Protein 3MP2 (pdb70)

Secondary structure (DSSP, 8-state):
-PPPPPEEEETTEEEE---TT-HHHHHHHHHHTT-TT---HHHHHHTTT--HHHHHHHHHHHT--TTS---HHHHHHHHHTT---EEEEEEEEETTEEEEEEEEESEEES--BSS-EEEEE-TTT-PEEEEEEEEEEEEEEEEEEEE-S---GGGBSS--SEEEEEES-TTT-EEEEEETTTTEEEETTEEE----S-EEEEEEEEEEEE-

InterPro domains:
  IPR002589 Macro domain [PF01661] (1351-1458)
  IPR002589 Macro domain [PS51154] (1318-1489)
  IPR002589 Macro domain [SM00506] (1330-1459)
  IPR008740 Peptidase C30, coronavirus [PF05409] (2907-3188)
  IPR008740 Peptidase C30, coronavirus [PS51442] (2879-3180)
  IPR009003 Peptidase S1, PA clan [SSF50494] (2879-3177)
  IPR013016 Peptidase C16, coronavirus [PF08715] (1058-1247)
  IPR013016 Peptidase C16, coronavirus [PF08715] (1489-1772)
  IPR013016 Peptidase C16, coronavirus [PS51124] (1055-1299)
  IPR013016 Peptidase C16, coronavirus [PS51124] (1550-1803)
  IPR014822 Non-structural protein NSP9, coronavirus [PF08710] (3753-3863)
  IPR014822 Non-structural protein NSP9, coronavirus [PS51951] (3753-3863)
  IPR014828 Non-structural protein NSP7, coronavirus [PF08716] (3475-3557)
  IPR014828 Non-structural protein NSP7, coronavirus [PS51949] (3475-3557)
  IPR014829 Non-structural protein NSP8, coronavirus [PF08717] (3558-3752)
  IPR014829 Non-structural protein NSP8, coronavirus [PS51950] (3558-3752)
  IPR018995 RNA synthesis protein NSP10, coronavirus [PF09401] (3872-3993)
  IPR018995 RNA synthesis protein NSP10, coronavirus [PS51952] (3864-4004)
  IPR032039 Alphacoronavirus nsp1 [PF16688] (1-108)
  IPR032039 Alphacoronavirus nsp1 [cd21687] (2-105)

Solvent-accessible surface area: 10827 Å² total; per-residue (Å²): 165,118,95,94,15,141,47,50,109,35,93,67,22,10,0,0,93,105,28,62,82,2,23,2,0,9,1,0,1,2,0,0,25,18,5,145,70,5,67,60,162,18,2,85,76,0,88,159,24,84,3,34,70,0,0,80,72,0,15,73,42,14,124,48,75,68,30,108,56,21,68,0,21,108,0,0,45,59,24,3,122,127,50,76,41,8,80,0,18,0,3,0,118,20,51,83,40,94,92,112,38,79,30,105,101,0,6,2,144,14,49,0,21,87,84,71,42,100,80,51,97,11,74,129,38,165,92,79,9,62,2,110,10,42,11,0,72,24,15,0,0,0,6,23,121,81,24,59,168,118,27,91,157,84,62,16,2,6,186,17,22,0,2,0,0,35,42,65,76,143,158,124,28,47,16,18,0,0,0,64,117,76,45,32,0,1,20,7,73,32,104,96,116,42,67,100,96,10,11,14,0,0,0,1,70,121,15,121,31,130,84

Sequence (211 aa):
SLPPFKTTNLNGKIILKQGDNNCWINACCYQLQAFDDFFNNEAWEKFKKGDVMDFVNLCYAATTLARGHHSGDAEYLLELMLNDYSTAKIVLAAKCGCGEKEIVLERAVFKLTPLKESFNYGVCGDCMQVNTCRFLSVEGSGVFVHDILSKQTPEAMFVVKPVMHAVYTGTTQNGHYMVDDIEHGYCVDGMGIKPLKKRCYTSTLFINANVMT

Structure (mmCIF, N/CA/C/O backbone):
data_3MP2
#
_entry.id   3MP2
#
_cell.length_a   62.510
_cell.length_b   62.510
_cell.length_c   199.420
_cell.angle_alpha   90.000
_cell.angle_beta   90.000
_cell.angle_gamma   90.000
#
_symmetry.space_group_name_H-M   'P 41 21 2'
#
loop_
_entity.id
_entity.type
_entity.pdbx_description
1 polymer 'Non-structural protein 3'
2 non-polymer 'ZINC ION'
3 water water
#
loop_
_atom_site.group_PDB
_atom_site.id
_atom_site.type_symbol
_atom_site.label_atom_id
_atom_site.label_alt_id
_atom_site.label_comp_id
_atom_site.label_asym_id
_atom_site.label_entity_id
_atom_site.label_seq_id
_atom_site.pdbx_PDB_ins_code
_atom_site.Cartn_x
_atom_site.Cartn_y
_atom_site.Cartn_z
_atom_site.occupancy
_atom_site.B_iso_or_equiv
_atom_site.auth_seq_id
_atom_site.auth_comp_id
_atom_site.auth_asym_id
_atom_site.auth_atom_id
_atom_site.pdbx_PDB_model_num
ATOM 1 N N . SER A 1 1 ? 24.790 -27.664 44.714 1.00 71.46 10 SER A N 1
ATOM 2 C CA . SER A 1 1 ? 23.874 -26.999 43.699 1.00 71.45 10 SER A CA 1
ATOM 3 C C . SER A 1 1 ? 24.140 -25.461 43.614 1.00 69.78 10 SER A C 1
ATOM 4 O O . SER A 1 1 ? 24.285 -24.781 44.651 1.00 70.47 10 SER A O 1
ATOM 7 N N . LEU A 1 2 ? 24.205 -24.896 42.406 1.00 66.51 11 LEU A N 1
ATOM 8 C CA . LEU A 1 2 ? 24.288 -23.438 42.335 1.00 62.85 11 LEU A CA 1
ATOM 9 C C . LEU A 1 2 ? 22.881 -22.830 42.458 1.00 58.77 11 LEU A C 1
ATOM 10 O O . LEU A 1 2 ? 21.886 -23.561 42.527 1.00 58.95 11 LEU A O 1
ATOM 15 N N . PRO A 1 3 ? 22.781 -21.501 42.550 1.00 54.42 12 PRO A N 1
ATOM 16 C CA . PRO A 1 3 ? 21.407 -20.981 42.584 1.00 50.46 12 PRO A CA 1
ATOM 17 C C . PRO A 1 3 ? 20.789 -20.951 41.173 1.00 46.74 12 PRO A C 1
ATOM 18 O O . PRO A 1 3 ? 21.517 -20.954 40.149 1.00 44.87 12 PRO A O 1
ATOM 22 N N . PRO A 1 4 ? 19.456 -20.981 41.115 1.00 43.85 13 PRO A N 1
ATOM 23 C CA . PRO A 1 4 ? 18.761 -20.981 39.816 1.00 42.53 13 PRO A CA 1
ATOM 24 C C . PRO A 1 4 ? 19.220 -19.836 38.881 1.00 41.80 13 PRO A C 1
ATOM 25 O O . PRO A 1 4 ? 19.691 -18.777 39.352 1.00 41.42 13 PRO A O 1
ATOM 29 N N . PHE A 1 5 ? 19.110 -20.056 37.570 1.00 39.90 14 PHE A N 1
ATOM 30 C CA . PHE A 1 5 ? 19.290 -18.957 36.642 1.00 37.96 14 PHE A CA 1
ATOM 31 C C . PHE A 1 5 ? 18.143 -17.969 36.869 1.00 37.34 14 PHE A C 1
ATOM 32 O O . PHE A 1 5 ? 16.970 -18.387 36.960 1.00 37.24 14 PHE A O 1
ATOM 40 N N . LYS A 1 6 ? 18.470 -16.678 36.930 1.00 34.90 15 LYS A N 1
ATOM 41 C CA . LYS A 1 6 ? 17.441 -15.632 36.976 1.00 34.06 15 LYS A CA 1
ATOM 42 C C . LYS A 1 6 ? 16.706 -15.485 35.647 1.00 32.43 15 LYS A C 1
ATOM 43 O O . LYS A 1 6 ? 17.270 -15.809 34.607 1.00 34.07 15 LYS A O 1
ATOM 49 N N . THR A 1 7 ? 15.458 -15.029 35.654 1.00 29.58 16 THR A N 1
ATOM 50 C CA . THR A 1 7 ? 14.779 -14.828 34.402 1.00 27.85 16 THR A CA 1
ATOM 51 C C . THR A 1 7 ? 14.090 -13.434 34.231 1.00 27.86 16 THR A C 1
ATOM 52 O O . THR A 1 7 ? 13.931 -12.669 35.194 1.00 28.29 16 THR A O 1
ATOM 56 N N . THR A 1 8 ? 13.660 -13.141 33.002 1.00 26.81 17 THR A N 1
ATOM 57 C CA . THR A 1 8 ? 12.738 -12.066 32.732 1.00 26.36 17 THR A CA 1
ATOM 58 C C . THR A 1 8 ? 11.655 -12.587 31.832 1.00 27.17 17 THR A C 1
ATOM 59 O O . THR A 1 8 ? 11.904 -13.388 30.974 1.00 28.83 17 THR A O 1
ATOM 63 N N . ASN A 1 9 ? 10.446 -12.140 32.023 1.00 28.18 18 ASN A N 1
ATOM 64 C CA . ASN A 1 9 ? 9.371 -12.453 31.143 1.00 30.07 18 ASN A CA 1
ATOM 65 C C . ASN A 1 9 ? 9.073 -11.269 30.169 1.00 31.74 18 ASN A C 1
ATOM 66 O O . ASN A 1 9 ? 8.371 -10.319 30.544 1.00 34.24 18 ASN A O 1
ATOM 71 N N . LEU A 1 10 ? 9.562 -11.336 28.935 1.00 31.55 19 LEU A N 1
ATOM 72 C CA . LEU A 1 10 ? 9.461 -10.271 27.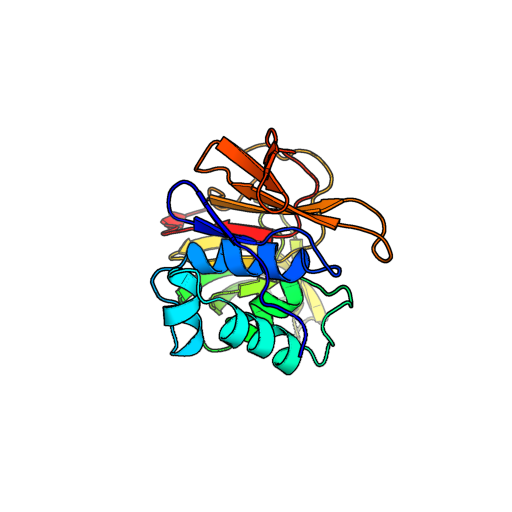951 1.00 30.54 19 LEU A CA 1
ATOM 73 C C . LEU A 1 10 ? 8.471 -10.558 26.813 1.00 32.02 19 LEU A C 1
ATOM 74 O O . LEU A 1 10 ? 8.715 -11.435 25.944 1.00 33.60 19 LEU A O 1
ATOM 79 N N . ASN A 1 11 ? 7.364 -9.824 26.757 1.00 32.45 20 ASN A N 1
ATOM 80 C CA . ASN A 1 11 ? 6.406 -10.014 25.662 1.00 32.11 20 ASN A CA 1
ATOM 81 C C . ASN A 1 11 ? 6.204 -11.496 25.406 1.00 32.39 20 ASN A C 1
ATOM 82 O O . ASN A 1 11 ? 6.290 -11.950 24.258 1.00 32.68 20 ASN A O 1
ATOM 87 N N . GLY A 1 12 ? 5.983 -12.263 26.476 1.00 32.81 21 GLY A N 1
ATOM 88 C CA . GLY A 1 12 ? 5.447 -13.619 26.362 1.00 32.11 21 GLY A CA 1
ATOM 89 C C . GLY A 1 12 ? 6.509 -14.727 26.326 1.00 33.08 21 GLY A C 1
ATOM 90 O O . GLY A 1 12 ? 6.166 -15.906 26.131 1.00 33.54 21 GLY A O 1
ATOM 91 N N . LYS A 1 13 ? 7.783 -14.350 26.515 1.00 31.16 22 LYS A N 1
ATOM 92 C CA . LYS A 1 13 ? 8.881 -15.252 26.396 1.00 29.00 22 LYS A CA 1
ATOM 93 C C . LYS A 1 13 ? 9.689 -15.146 27.654 1.00 29.30 22 LYS A C 1
ATOM 94 O O . LYS A 1 13 ? 9.973 -14.042 28.100 1.00 29.69 22 LYS A O 1
ATOM 100 N N . ILE A 1 14 ? 10.059 -16.288 28.231 1.00 28.45 23 ILE A N 1
ATOM 101 C CA . ILE A 1 14 ? 10.914 -16.345 29.391 1.00 27.85 23 ILE A CA 1
ATOM 102 C C . ILE A 1 14 ? 12.333 -16.304 28.844 1.00 28.39 23 ILE A C 1
ATOM 103 O O . ILE A 1 14 ? 12.640 -17.066 27.935 1.00 29.76 23 ILE A O 1
ATOM 108 N N . ILE A 1 15 ? 13.229 -15.491 29.394 1.00 27.86 24 ILE A N 1
ATOM 109 C CA . ILE A 1 15 ? 14.593 -15.407 28.873 1.00 26.93 24 ILE A CA 1
ATOM 110 C C . ILE A 1 15 ? 15.548 -15.421 30.068 1.00 28.97 24 ILE A C 1
ATOM 111 O O . ILE A 1 15 ? 15.187 -14.973 31.156 1.00 29.83 24 ILE A O 1
ATOM 116 N N . LEU A 1 16 ? 16.760 -15.922 29.882 1.00 30.08 25 LEU A N 1
ATOM 117 C CA . LEU A 1 16 ? 17.608 -16.248 30.990 1.00 32.14 25 LEU A CA 1
ATOM 118 C C . LEU A 1 16 ? 18.761 -15.306 31.065 1.00 33.76 25 LEU A C 1
ATOM 119 O O . LEU A 1 16 ? 19.443 -15.060 30.079 1.00 34.25 25 LEU A O 1
ATOM 124 N N . LYS A 1 17 ? 19.027 -14.836 32.275 1.00 35.84 26 LYS A N 1
ATOM 125 C CA . LYS A 1 17 ? 20.188 -14.040 32.522 1.00 36.69 26 LYS A CA 1
ATOM 126 C C . LYS A 1 17 ? 21.455 -14.742 32.058 1.00 37.71 26 LYS A C 1
ATOM 127 O O . LYS A 1 17 ? 21.677 -15.890 32.378 1.00 37.97 26 LYS A O 1
ATOM 133 N N . GLN A 1 18 ? 22.287 -14.029 31.316 1.00 38.98 27 GLN A N 1
ATOM 134 C CA . GLN A 1 18 ? 23.590 -14.495 30.914 1.00 40.68 27 GLN A CA 1
ATOM 135 C C . GLN A 1 18 ? 24.443 -14.844 32.127 1.00 40.76 27 GLN A C 1
ATOM 136 O O . GLN A 1 18 ? 24.736 -13.993 32.995 1.00 41.10 27 GLN A O 1
ATOM 142 N N . GLY A 1 19 ? 24.857 -16.096 32.191 1.00 40.42 28 GLY A N 1
ATOM 143 C CA . GLY A 1 19 ? 25.707 -16.569 33.274 1.00 39.56 28 GLY A CA 1
ATOM 144 C C . GLY A 1 19 ? 26.182 -17.969 32.943 1.00 39.83 28 GLY A C 1
ATOM 145 O O . GLY A 1 19 ? 25.436 -18.759 32.290 1.00 39.84 28 GLY A O 1
ATOM 146 N N . ASP A 1 20 ? 27.433 -18.263 33.306 1.00 39.65 29 ASP A N 1
ATOM 147 C CA . ASP A 1 20 ? 27.958 -19.631 33.228 1.00 40.56 29 ASP A CA 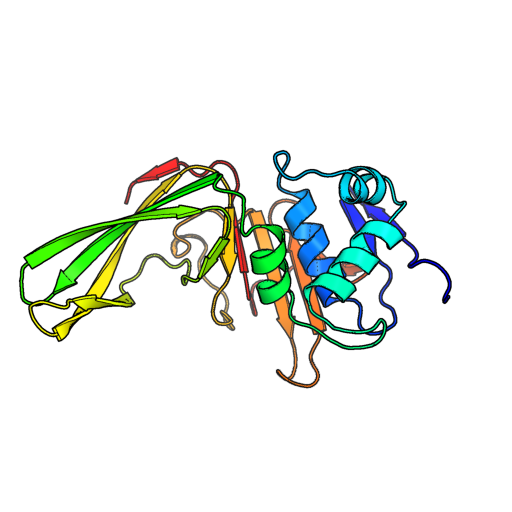1
ATOM 148 C C . ASP A 1 20 ? 27.978 -20.255 31.818 1.00 40.03 29 ASP A C 1
ATOM 149 O O . ASP A 1 20 ? 27.841 -21.494 31.672 1.00 40.45 29 ASP A O 1
ATOM 154 N N . ASN A 1 21 ? 28.112 -19.414 30.794 1.00 38.22 30 ASN A N 1
ATOM 155 C CA . ASN A 1 21 ? 28.059 -19.851 29.417 1.00 36.80 30 ASN A CA 1
ATOM 156 C C . ASN A 1 21 ? 26.746 -20.491 29.056 1.00 35.98 30 ASN A C 1
ATOM 157 O O . ASN A 1 21 ? 26.739 -21.420 28.281 1.00 35.83 30 ASN A O 1
ATOM 162 N N . ASN A 1 22 ? 25.633 -20.000 29.600 1.00 34.54 31 ASN A N 1
ATOM 163 C CA . ASN A 1 22 ? 24.315 -20.544 29.283 1.00 33.30 31 ASN A CA 1
ATOM 164 C C . ASN A 1 22 ? 23.614 -20.028 28.056 1.00 32.93 31 ASN A C 1
ATOM 165 O O . ASN A 1 22 ? 22.400 -20.233 27.899 1.00 32.85 31 ASN A O 1
ATOM 170 N N . CYS A 1 23 ? 24.309 -19.343 27.153 1.00 33.71 32 CYS A N 1
ATOM 171 C CA . CYS A 1 23 ? 23.531 -18.653 26.084 1.00 33.65 32 CYS A CA 1
ATOM 172 C C . CYS A 1 23 ? 22.967 -19.651 25.095 1.00 31.90 32 CYS A C 1
ATOM 173 O O . CYS A 1 23 ? 21.870 -19.435 24.516 1.00 31.65 32 CYS A O 1
ATOM 176 N N . TRP A 1 24 ? 23.704 -20.748 24.880 1.00 30.21 33 TRP A N 1
ATOM 177 C CA . TRP A 1 24 ? 23.166 -21.832 23.991 1.00 28.80 33 TRP A CA 1
ATOM 178 C C . TRP A 1 24 ? 21.825 -22.374 24.501 1.00 28.01 33 TRP A C 1
ATOM 179 O O . TRP A 1 24 ? 20.859 -22.579 23.713 1.00 27.42 33 TRP A O 1
ATOM 190 N N . ILE A 1 25 ? 21.697 -22.494 25.825 1.00 26.92 34 ILE A N 1
ATOM 191 C CA . ILE A 1 25 ? 20.422 -22.913 26.374 1.00 27.01 34 ILE A CA 1
ATOM 192 C C . ILE A 1 25 ? 19.327 -21.925 26.095 1.00 26.94 34 ILE A C 1
ATOM 193 O O . ILE A 1 25 ? 18.202 -22.305 25.650 1.00 27.58 34 ILE A O 1
ATOM 198 N N . ASN A 1 26 ? 19.611 -20.649 26.407 1.00 27.20 35 ASN A N 1
ATOM 199 C CA . ASN A 1 26 ? 18.665 -19.564 26.167 1.00 25.70 35 ASN A CA 1
ATOM 200 C C . ASN A 1 26 ? 18.163 -19.482 24.739 1.00 25.92 35 ASN A C 1
ATOM 201 O O . ASN A 1 26 ? 16.922 -19.342 24.476 1.00 26.06 35 ASN A O 1
ATOM 206 N N . ALA A 1 27 ? 19.109 -19.568 23.796 1.00 25.77 36 ALA A N 1
ATOM 207 C CA . ALA A 1 27 ? 18.766 -19.520 22.367 1.00 26.26 36 ALA A CA 1
ATOM 208 C C . ALA A 1 27 ? 17.864 -20.650 21.937 1.00 27.25 36 ALA A C 1
ATOM 209 O O . ALA A 1 27 ? 16.948 -20.454 21.119 1.00 27.57 36 ALA A O 1
ATOM 211 N N . CYS A 1 28 ? 18.121 -21.851 22.476 1.00 27.56 37 CYS A N 1
ATOM 212 C CA . CYS A 1 28 ? 17.328 -23.001 22.106 1.00 27.25 37 CYS A CA 1
ATOM 213 C C . CYS A 1 28 ? 15.969 -22.883 22.773 1.00 25.52 37 CYS A C 1
ATOM 214 O O . CYS A 1 28 ? 14.882 -23.059 22.153 1.00 24.54 37 CYS A O 1
ATOM 217 N N . CYS A 1 29 ? 15.993 -22.549 24.060 1.00 24.92 38 CYS A N 1
ATOM 218 C CA . CYS A 1 29 ? 14.709 -22.448 24.779 1.00 23.77 38 CYS A CA 1
ATOM 219 C C . CYS A 1 29 ? 13.804 -21.344 24.224 1.00 24.73 38 CYS A C 1
ATOM 220 O O . CYS A 1 29 ? 12.522 -21.482 24.210 1.00 23.76 38 CYS A O 1
ATOM 223 N N . TYR A 1 30 ? 14.432 -20.256 23.704 1.00 24.25 39 TYR A N 1
ATOM 224 C CA . TYR A 1 30 ? 13.605 -19.179 23.121 1.00 24.71 39 TYR A CA 1
ATOM 225 C C . TYR A 1 30 ? 12.922 -19.651 21.877 1.00 23.40 39 TYR A C 1
ATOM 226 O O . TYR A 1 30 ? 11.735 -19.407 21.693 1.00 23.31 39 TYR A O 1
ATOM 235 N N . GLN A 1 31 ? 13.648 -20.371 21.034 1.00 23.10 40 GLN A N 1
ATOM 236 C CA . GLN A 1 31 ? 12.943 -21.043 19.905 1.00 24.54 40 GLN A CA 1
ATOM 237 C C . GLN A 1 31 ? 11.860 -22.071 20.314 1.00 25.61 40 GLN A C 1
ATOM 238 O O . GL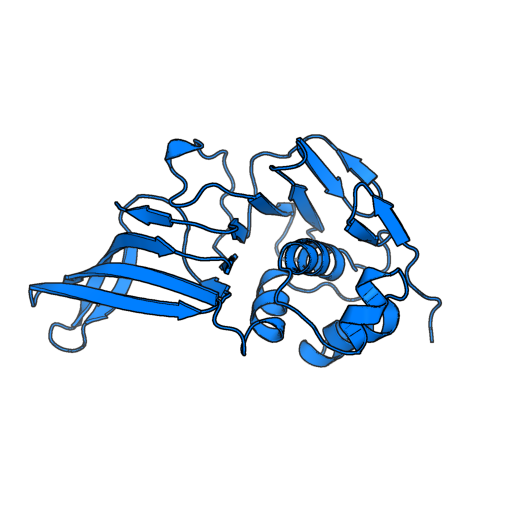N A 1 31 ? 10.751 -22.047 19.736 1.00 25.43 40 GLN A O 1
ATOM 244 N N . LEU A 1 32 ? 12.139 -22.958 21.296 1.00 25.95 41 LEU A N 1
ATOM 245 C CA . LEU A 1 32 ? 11.098 -23.954 21.668 1.00 27.05 41 LEU A CA 1
ATOM 246 C C . LEU A 1 32 ? 9.814 -23.237 22.100 1.00 27.82 41 LEU A C 1
ATOM 247 O O . LEU A 1 32 ? 8.699 -23.743 21.947 1.00 29.08 41 LEU A O 1
ATOM 252 N N . GLN A 1 33 ? 9.969 -22.037 22.648 1.00 28.43 42 GLN A N 1
ATOM 253 C CA . GLN A 1 33 ? 8.789 -21.268 23.114 1.00 29.15 42 GLN A CA 1
ATOM 254 C C . GLN A 1 33 ? 7.908 -20.796 22.000 1.00 30.25 42 GLN A C 1
ATOM 255 O O . GLN A 1 33 ? 6.749 -20.406 22.238 1.00 31.48 42 GLN A O 1
ATOM 261 N N . ALA A 1 34 ? 8.409 -20.875 20.770 1.00 30.42 43 ALA A N 1
ATOM 262 C CA . ALA A 1 34 ? 7.580 -20.572 19.602 1.00 29.44 43 ALA A CA 1
ATOM 263 C C . ALA A 1 34 ? 6.666 -21.729 19.200 1.00 28.85 43 ALA A C 1
ATOM 264 O O . ALA A 1 34 ? 5.795 -21.579 18.367 1.00 28.06 43 ALA A O 1
ATOM 266 N N . PHE A 1 35 ? 6.859 -22.916 19.759 1.00 29.22 44 PHE A N 1
ATOM 267 C CA . PHE A 1 35 ? 6.069 -24.070 19.276 1.00 28.34 44 PHE A CA 1
ATOM 268 C C . PHE A 1 35 ? 5.056 -24.458 20.341 1.00 30.00 44 PHE A C 1
ATOM 269 O O . PHE A 1 35 ? 5.459 -24.951 21.411 1.00 30.72 44 PHE A O 1
ATOM 277 N N . ASP A 1 36 ? 3.759 -24.297 20.075 1.00 31.44 45 ASP A N 1
ATOM 278 C CA A ASP A 1 36 ? 2.758 -24.611 21.080 0.50 32.77 45 ASP A CA 1
ATOM 279 C CA B ASP A 1 36 ? 2.721 -24.619 21.055 0.50 32.97 45 ASP A CA 1
ATOM 280 C C . ASP A 1 36 ? 2.561 -26.133 21.207 1.00 33.79 45 ASP A C 1
ATOM 281 O O . ASP A 1 36 ? 2.026 -26.610 22.210 1.00 35.15 45 ASP A O 1
ATOM 290 N N . PHE A 1 37 ? 3.045 -26.907 20.231 1.00 33.68 46 PHE A N 1
ATOM 291 C CA . PHE A 1 37 ? 2.968 -28.386 20.305 1.00 33.13 46 PHE A CA 1
ATOM 292 C C . PHE A 1 37 ? 4.038 -28.996 21.247 1.00 33.54 46 PHE A C 1
ATOM 293 O O . PHE A 1 37 ? 3.988 -30.190 21.546 1.00 32.82 46 PHE A O 1
ATOM 301 N N . PHE A 1 38 ? 5.032 -28.223 21.670 1.00 32.65 47 PHE A N 1
ATOM 302 C CA . PHE A 1 38 ? 6.122 -28.869 22.415 1.00 32.94 47 PHE A CA 1
ATOM 303 C C . PHE A 1 38 ? 5.786 -28.895 23.903 1.00 34.19 47 PHE A C 1
ATOM 304 O O . PHE A 1 38 ? 5.439 -27.884 24.486 1.00 35.16 47 PHE A O 1
ATOM 312 N N . ASN A 1 39 ? 5.900 -30.039 24.557 1.00 36.27 48 ASN A N 1
ATOM 313 C CA . ASN A 1 39 ? 5.502 -30.088 25.968 1.00 36.70 48 ASN A CA 1
ATOM 314 C C . ASN A 1 39 ? 5.993 -31.279 26.751 1.00 36.26 48 ASN A C 1
ATOM 315 O O . ASN A 1 39 ? 6.293 -32.295 26.190 1.00 35.91 48 ASN A O 1
ATOM 320 N N . ASN A 1 40 ? 6.105 -31.101 28.064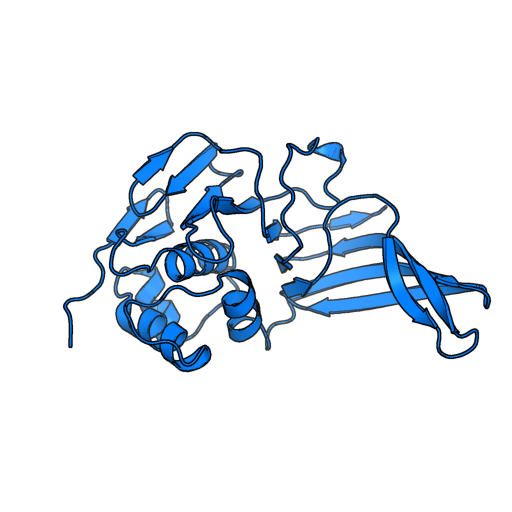 1.00 36.78 49 ASN A N 1
ATOM 321 C CA . ASN A 1 40 ? 6.456 -32.138 29.003 1.00 36.20 49 ASN A CA 1
ATOM 322 C C . ASN A 1 40 ? 6.528 -31.513 30.383 1.00 37.42 49 ASN A C 1
ATOM 323 O O . ASN A 1 40 ? 6.394 -30.284 30.505 1.00 38.50 49 ASN A O 1
ATOM 328 N N . GLU A 1 41 ? 6.727 -32.334 31.408 1.00 37.56 50 GLU A N 1
ATOM 329 C CA . GLU A 1 41 ? 6.533 -31.893 32.770 1.00 38.77 50 GLU A CA 1
ATOM 330 C C . GLU A 1 41 ? 7.533 -30.794 33.089 1.00 36.72 50 GLU A C 1
ATOM 331 O O . GLU A 1 41 ? 7.221 -29.909 33.813 1.00 36.33 50 GLU A O 1
ATOM 337 N N . ALA A 1 42 ? 8.765 -30.901 32.607 1.00 35.61 51 ALA A N 1
ATOM 338 C CA . ALA A 1 42 ? 9.774 -29.936 32.981 1.00 34.50 51 ALA A CA 1
ATOM 339 C C . ALA A 1 42 ? 9.626 -28.623 32.143 1.00 34.45 51 ALA A C 1
ATOM 340 O O . ALA A 1 42 ? 9.962 -27.528 32.599 1.00 34.96 51 ALA A O 1
ATOM 342 N N . TRP A 1 43 ? 9.058 -28.750 30.959 1.00 33.98 52 TRP A N 1
ATOM 343 C CA . TRP A 1 43 ? 8.837 -27.635 30.074 1.00 34.30 52 TRP A CA 1
ATOM 344 C C . TRP A 1 43 ? 7.651 -26.811 30.568 1.00 35.53 52 TRP A C 1
ATOM 345 O O . TRP A 1 43 ? 7.638 -25.568 30.417 1.00 35.71 52 TRP A O 1
ATOM 356 N N . GLU A 1 44 ? 6.633 -27.483 31.090 1.00 35.91 53 GLU A N 1
ATOM 357 C CA . GLU A 1 44 ? 5.470 -26.761 31.615 1.00 36.41 53 GLU A CA 1
ATOM 358 C C . GLU A 1 44 ? 5.910 -25.774 32.719 1.00 35.60 53 GLU A C 1
ATOM 359 O O . GLU A 1 44 ? 5.360 -24.681 32.843 1.00 35.13 53 GLU A O 1
ATOM 365 N N . LYS A 1 45 ? 6.923 -26.146 33.497 1.00 34.80 54 LYS A N 1
ATOM 366 C CA . LYS A 1 45 ? 7.419 -25.284 34.574 1.00 34.54 54 LYS A CA 1
ATOM 367 C C . LYS A 1 45 ? 8.300 -24.156 34.028 1.00 33.91 54 LYS A C 1
ATOM 368 O O . LYS A 1 45 ? 8.424 -23.099 34.632 1.00 34.66 54 LYS A O 1
ATOM 374 N N . PHE A 1 46 ? 9.016 -24.453 32.942 1.00 32.35 55 PHE A N 1
ATOM 375 C CA . PHE A 1 46 ? 9.961 -23.530 32.358 1.00 29.28 55 PHE A CA 1
ATOM 376 C C . PHE A 1 46 ? 9.137 -22.353 31.826 1.00 28.74 55 PHE A C 1
ATOM 377 O O . PHE A 1 46 ? 9.443 -21.195 32.075 1.00 26.20 55 PHE A O 1
ATOM 385 N N . LYS A 1 47 ? 8.078 -22.667 31.097 1.00 28.66 56 LYS A N 1
ATOM 386 C CA . LYS A 1 47 ? 7.264 -21.636 30.535 1.00 31.15 56 LYS A CA 1
ATOM 387 C C . LYS A 1 47 ? 6.793 -20.612 31.573 1.00 33.00 56 LYS A C 1
ATOM 388 O O . LYS A 1 47 ? 6.270 -19.580 31.213 1.00 33.26 56 LYS A O 1
ATOM 394 N N . LYS A 1 48 ? 6.954 -20.909 32.854 1.00 34.94 57 LYS A N 1
ATOM 395 C CA . LYS A 1 48 ? 6.393 -20.056 33.891 1.00 36.27 57 LYS A CA 1
ATOM 396 C C . LYS A 1 48 ? 7.480 -19.300 34.637 1.00 36.42 57 LYS A C 1
ATOM 397 O O . LYS A 1 48 ? 7.144 -18.421 35.451 1.00 37.42 57 LYS A O 1
ATOM 403 N N . GLY A 1 49 ? 8.753 -19.641 34.383 1.00 34.44 58 GLY A N 1
ATOM 404 C CA . GLY A 1 49 ? 9.856 -18.967 35.018 1.00 33.93 58 GLY A CA 1
ATOM 405 C C . GLY A 1 49 ? 10.620 -19.908 35.912 1.00 34.53 58 GLY A C 1
ATOM 406 O O . GLY A 1 49 ? 11.709 -19.601 36.387 1.00 33.36 58 GLY A O 1
ATOM 407 N N . ASP A 1 50 ? 10.043 -21.088 36.145 1.00 35.45 59 ASP A N 1
ATOM 408 C CA . ASP A 1 50 ? 10.662 -22.122 37.036 1.00 34.60 59 ASP A CA 1
ATOM 409 C C . ASP A 1 50 ? 11.531 -23.066 36.199 1.00 34.14 59 ASP A C 1
ATOM 410 O O . ASP A 1 50 ? 11.154 -24.203 35.897 1.00 34.36 59 ASP A O 1
ATOM 415 N N . VAL A 1 51 ? 12.707 -22.587 35.837 1.00 33.52 60 VAL A N 1
ATOM 416 C CA . VAL A 1 51 ? 13.405 -23.097 34.661 1.00 32.04 60 VAL A CA 1
ATOM 417 C C . VAL A 1 51 ? 14.405 -24.208 34.908 1.00 32.78 60 VAL A C 1
ATOM 418 O O . VAL A 1 51 ? 14.755 -24.891 33.943 1.00 33.67 60 VAL A O 1
ATOM 422 N N . MET A 1 52 ? 14.933 -24.358 36.135 1.00 32.43 61 MET A N 1
ATOM 423 C CA . MET A 1 52 ? 16.029 -25.345 36.356 1.00 32.76 61 MET A CA 1
ATOM 424 C C . MET A 1 52 ? 15.755 -26.838 36.004 1.00 32.84 61 MET A C 1
ATOM 425 O O . MET A 1 52 ? 16.672 -27.561 35.575 1.00 33.26 61 MET A O 1
ATOM 430 N N . ASP A 1 53 ? 14.526 -27.318 36.118 1.00 32.52 62 ASP A N 1
ATOM 431 C CA . ASP A 1 53 ? 14.328 -28.723 35.694 1.00 32.72 62 ASP A CA 1
ATOM 432 C C . ASP A 1 53 ? 14.713 -28.921 34.228 1.00 31.59 62 ASP A C 1
ATOM 433 O O . ASP A 1 53 ? 15.532 -29.791 33.897 1.00 31.14 62 ASP A O 1
ATOM 438 N N . PHE A 1 54 ? 14.133 -28.092 33.360 1.00 30.00 63 PHE A N 1
ATOM 439 C CA . PHE A 1 54 ? 14.334 -28.234 31.940 1.00 27.49 63 PHE A CA 1
ATOM 440 C C . PHE A 1 54 ? 15.766 -27.879 31.626 1.00 26.75 63 PHE A C 1
ATOM 441 O O . PHE A 1 54 ? 16.451 -28.520 30.823 1.00 26.73 63 PHE A O 1
ATOM 449 N N . VAL A 1 55 ? 16.240 -26.816 32.240 1.00 26.29 64 VAL A N 1
ATOM 450 C CA . VAL A 1 55 ? 17.632 -26.458 32.013 1.00 25.69 64 VAL A CA 1
ATOM 451 C C . VAL A 1 55 ? 18.542 -27.607 32.368 1.00 26.72 64 VAL A C 1
ATOM 452 O O . VAL A 1 55 ? 19.511 -27.895 31.642 1.00 26.96 64 VAL A O 1
ATOM 456 N N . ASN A 1 56 ? 18.284 -28.237 33.522 1.00 27.76 65 ASN A N 1
ATOM 457 C CA . ASN A 1 56 ? 19.085 -29.417 33.897 1.00 28.96 65 ASN A CA 1
ATOM 458 C C . ASN A 1 56 ? 18.941 -30.583 32.899 1.00 28.11 65 ASN A C 1
ATOM 459 O O . ASN A 1 56 ? 19.903 -31.321 32.635 1.00 28.21 65 ASN A O 1
ATOM 464 N N . LEU A 1 57 ? 17.740 -30.740 32.375 1.00 27.23 66 LEU A N 1
ATOM 465 C CA . LEU A 1 57 ? 17.456 -31.753 31.352 1.00 27.48 66 LEU A CA 1
ATOM 466 C C . LEU A 1 57 ? 18.356 -31.542 30.135 1.00 29.17 66 LEU A C 1
ATOM 467 O O . LEU A 1 57 ? 18.821 -32.538 29.573 1.00 30.62 66 LEU A O 1
ATOM 472 N N . CYS A 1 58 ? 18.613 -30.263 29.749 1.00 29.58 67 CYS A N 1
ATOM 473 C CA . CYS A 1 58 ? 19.489 -29.878 28.607 1.00 29.84 67 CYS A CA 1
ATOM 474 C C . CYS A 1 58 ? 20.924 -30.236 28.812 1.00 30.08 67 CYS A C 1
ATOM 475 O O . CYS A 1 58 ? 21.605 -30.669 27.895 1.00 31.36 67 CYS A O 1
ATOM 478 N N . TYR A 1 59 ? 21.411 -30.046 30.015 1.00 31.08 68 TYR A N 1
ATOM 479 C CA . TYR A 1 59 ? 22.743 -30.546 30.347 1.00 32.57 68 TYR A CA 1
ATOM 480 C C . TYR A 1 59 ? 22.859 -32.087 30.288 1.00 33.05 68 TYR A C 1
ATOM 481 O O . TYR A 1 59 ? 23.867 -32.619 29.767 1.00 33.92 68 TYR A O 1
ATOM 490 N N . ALA A 1 60 ? 21.860 -32.783 30.842 1.00 32.42 69 ALA A N 1
ATOM 491 C CA . ALA A 1 60 ? 21.812 -34.253 30.831 1.00 32.66 69 ALA A CA 1
ATOM 492 C C . ALA A 1 60 ? 21.846 -34.773 29.374 1.00 32.65 69 ALA A C 1
ATOM 493 O O . ALA A 1 60 ? 22.674 -35.591 29.043 1.00 32.44 69 ALA A O 1
ATOM 495 N N . ALA A 1 61 ? 20.962 -34.269 28.522 1.00 31.86 70 ALA A N 1
ATOM 496 C CA . ALA A 1 61 ? 20.863 -34.737 27.160 1.00 32.19 70 ALA A CA 1
ATOM 497 C C . ALA A 1 61 ? 22.178 -34.632 26.357 1.00 32.80 70 ALA A C 1
ATOM 498 O O . ALA A 1 61 ? 22.468 -35.442 25.448 1.00 32.90 70 ALA A O 1
ATOM 500 N N . THR A 1 62 ? 22.934 -33.595 26.640 1.00 33.29 71 THR A N 1
ATOM 501 C CA . THR A 1 62 ? 24.111 -33.254 25.849 1.00 32.91 71 THR A CA 1
ATOM 502 C C . THR A 1 62 ? 25.309 -33.763 26.594 1.00 34.71 71 THR A C 1
ATOM 503 O O . THR A 1 62 ? 26.438 -33.749 26.057 1.00 36.23 71 THR A O 1
ATOM 507 N N . THR A 1 63 ? 25.124 -34.203 27.842 1.00 36.13 72 THR A N 1
ATOM 508 C CA . THR A 1 63 ? 26.302 -34.722 28.546 1.00 37.94 72 THR A CA 1
ATOM 509 C C . THR A 1 63 ? 27.239 -33.575 28.973 1.00 38.17 72 THR A C 1
ATOM 510 O O . THR A 1 63 ? 28.337 -33.787 29.417 1.00 37.72 72 THR A O 1
ATOM 514 N N . LEU A 1 64 ? 26.762 -32.341 28.880 1.00 39.83 73 LEU A N 1
ATOM 515 C CA . LEU A 1 64 ? 27.550 -31.144 29.298 1.00 40.45 73 LEU A CA 1
ATOM 516 C C . LEU A 1 64 ? 27.222 -30.718 30.712 1.00 40.78 73 LEU A C 1
ATOM 517 O O . LEU A 1 64 ? 26.056 -30.847 31.123 1.00 41.89 73 LEU A O 1
ATOM 522 N N . ALA A 1 65 ? 28.214 -30.212 31.449 1.00 41.24 74 ALA A N 1
ATOM 523 C CA . ALA A 1 65 ? 27.973 -29.625 32.825 1.00 42.28 74 ALA A CA 1
ATOM 524 C C . ALA A 1 65 ? 27.637 -28.119 32.816 1.00 42.30 74 ALA A C 1
ATOM 525 O O . ALA A 1 65 ? 28.149 -27.389 31.992 1.00 42.78 74 ALA A O 1
ATOM 527 N N . ARG A 1 66 ? 26.817 -27.651 33.753 1.00 42.54 75 ARG A N 1
ATOM 528 C CA . ARG A 1 66 ? 26.656 -26.202 33.995 1.00 42.18 75 ARG A CA 1
ATOM 529 C C . ARG A 1 66 ? 27.973 -25.496 33.960 1.00 41.36 75 ARG A C 1
ATOM 530 O O . ARG A 1 66 ? 28.843 -25.855 34.735 1.00 40.78 75 ARG A O 1
ATOM 538 N N . GLY A 1 67 ? 28.136 -24.518 33.059 1.00 40.66 76 GLY A N 1
ATOM 539 C CA . GLY A 1 67 ? 29.353 -23.742 33.016 1.00 39.70 76 GLY A CA 1
ATOM 540 C C . GLY A 1 67 ? 30.076 -23.946 31.712 1.00 41.02 76 GLY A C 1
ATOM 541 O O . GLY A 1 67 ? 31.011 -23.191 31.343 1.00 41.20 76 GLY A O 1
ATOM 542 N N . HIS A 1 68 ? 29.662 -24.942 30.944 1.00 40.68 77 HIS A N 1
ATOM 543 C CA A HIS A 1 68 ? 30.359 -25.242 29.685 0.50 40.08 77 HIS A CA 1
ATOM 544 C CA B HIS A 1 68 ? 30.363 -25.174 29.705 0.50 40.59 77 HIS A CA 1
ATOM 545 C C . HIS A 1 68 ? 29.499 -24.707 28.531 1.00 39.94 77 HIS A C 1
ATOM 546 O O . HIS A 1 68 ? 28.257 -24.654 28.623 1.00 37.44 77 HIS A O 1
ATOM 559 N N . SER A 1 69 ? 30.171 -24.312 27.459 1.00 39.69 78 SER A N 1
ATOM 560 C CA . SER A 1 69 ? 29.500 -23.909 26.242 1.00 40.22 78 SER A CA 1
ATOM 561 C C . SER A 1 69 ? 28.937 -25.120 25.547 1.00 39.16 78 SER A C 1
ATOM 562 O O . SER A 1 69 ? 29.417 -26.212 25.759 1.00 40.25 78 SER A O 1
ATOM 565 N N . GLY A 1 70 ? 27.958 -24.908 24.689 1.00 37.93 79 GLY A N 1
ATOM 566 C CA . GLY A 1 70 ? 27.337 -25.970 23.944 1.00 35.49 79 GLY A CA 1
ATOM 567 C C . GLY A 1 70 ? 26.848 -25.425 22.628 1.00 34.16 79 GLY A C 1
ATOM 568 O O . GLY A 1 70 ? 27.183 -24.327 22.233 1.00 34.38 79 GLY A O 1
ATOM 569 N N . ASP A 1 71 ? 25.982 -26.171 21.991 1.00 33.43 80 ASP A N 1
ATOM 570 C CA . ASP A 1 71 ? 25.638 -25.962 20.622 1.00 32.34 80 ASP A CA 1
ATOM 571 C C . ASP A 1 71 ? 24.137 -25.956 20.589 1.00 31.12 80 ASP A C 1
ATOM 572 O O . ASP A 1 71 ? 23.498 -26.943 20.851 1.00 32.15 80 ASP A O 1
ATOM 577 N N . ALA A 1 72 ? 23.554 -24.824 20.283 1.00 30.81 81 ALA A N 1
ATOM 578 C CA . ALA A 1 72 ? 22.116 -24.667 20.406 1.00 29.46 81 ALA A CA 1
ATOM 579 C C . ALA A 1 72 ? 21.378 -25.467 19.338 1.00 28.97 81 ALA A C 1
ATOM 580 O O . ALA A 1 72 ? 20.169 -25.783 19.503 1.00 28.77 81 ALA A O 1
ATOM 582 N N . GLU A 1 73 ? 22.064 -25.724 18.220 1.00 27.10 82 GLU A N 1
ATOM 583 C CA . GLU A 1 73 ? 21.408 -26.440 17.104 1.00 27.48 82 GLU A CA 1
ATOM 584 C C . GLU A 1 73 ? 21.334 -27.981 17.428 1.00 26.70 82 GLU A C 1
ATOM 585 O O . GLU A 1 73 ? 20.300 -28.603 17.244 1.00 24.48 82 GLU A O 1
ATOM 591 N N . TYR A 1 74 ? 22.425 -28.530 17.954 1.00 26.20 83 TYR A N 1
ATOM 592 C CA . TYR A 1 74 ? 22.479 -29.882 18.474 1.00 28.90 83 TYR A CA 1
ATOM 593 C C . TYR A 1 74 ? 21.403 -30.108 19.540 1.00 29.41 83 TYR A C 1
ATOM 594 O O . TYR A 1 74 ? 20.691 -31.134 19.523 1.00 28.96 83 TYR A O 1
ATOM 603 N N . LEU A 1 75 ? 21.197 -29.104 20.391 1.00 30.33 84 LEU A N 1
ATOM 604 C CA . LEU A 1 75 ? 20.245 -29.267 21.487 1.00 30.54 84 LEU A CA 1
ATOM 605 C C . LEU A 1 75 ? 18.809 -29.303 20.966 1.00 31.62 84 LEU A C 1
ATOM 606 O O . LEU A 1 75 ? 17.983 -30.130 21.432 1.00 32.00 84 LEU A O 1
ATOM 611 N N . LEU A 1 76 ? 18.510 -28.459 19.970 1.00 31.85 85 LEU A N 1
ATOM 612 C CA . LEU A 1 76 ? 17.191 -28.524 19.312 1.00 32.01 85 LEU A CA 1
ATOM 613 C C . LEU A 1 76 ? 16.938 -29.882 18.647 1.00 32.45 85 LEU A C 1
ATOM 614 O O . LEU A 1 76 ? 15.796 -30.348 18.634 1.00 32.69 85 LEU A O 1
ATOM 619 N N . GLU A 1 77 ? 17.962 -30.470 18.024 1.00 32.57 86 GLU A N 1
ATOM 620 C CA . GLU A 1 77 ? 17.796 -31.803 17.410 1.00 33.48 86 GLU A CA 1
ATOM 621 C C . GLU A 1 77 ? 17.480 -32.847 18.472 1.00 31.94 86 GLU A C 1
ATOM 622 O O . GLU A 1 77 ? 16.523 -33.558 18.333 1.00 32.12 86 GLU A O 1
ATOM 628 N N . LEU A 1 78 ? 18.263 -32.914 19.542 1.00 30.27 87 LEU A N 1
ATOM 629 C CA . LEU A 1 78 ? 17.903 -33.744 20.681 1.00 29.24 87 LEU A CA 1
ATOM 630 C C . LEU A 1 78 ? 16.459 -33.565 21.150 1.00 29.43 87 LEU A C 1
ATOM 631 O O . LEU A 1 78 ? 15.755 -34.542 21.268 1.00 30.10 87 LEU A O 1
ATOM 636 N N . MET A 1 79 ? 15.989 -32.347 21.440 1.00 28.97 88 MET A N 1
ATOM 637 C CA . MET A 1 79 ? 14.670 -32.201 22.119 1.00 26.92 88 MET A CA 1
ATOM 638 C C . MET A 1 79 ? 13.543 -32.428 21.170 1.00 25.76 88 MET A C 1
ATOM 639 O O . MET A 1 79 ? 12.383 -32.674 21.577 1.00 23.99 88 MET A O 1
ATOM 644 N N . LEU A 1 80 ? 13.850 -32.311 19.885 1.00 25.05 89 LEU A N 1
ATOM 645 C CA . LEU A 1 80 ? 12.763 -32.393 18.893 1.00 26.51 89 LEU A CA 1
ATOM 646 C C . LEU A 1 80 ? 12.782 -33.705 18.083 1.00 26.96 89 LEU A C 1
ATOM 647 O O . LEU A 1 80 ? 11.998 -33.931 17.135 1.00 27.17 89 LEU A O 1
ATOM 652 N N . ASN A 1 81 ? 13.649 -34.605 18.502 1.00 28.59 90 ASN A N 1
ATOM 653 C CA . ASN A 1 81 ? 13.877 -35.825 17.737 1.00 30.06 90 ASN A CA 1
ATOM 654 C C . ASN A 1 81 ? 12.598 -36.657 17.582 1.00 30.51 90 ASN A C 1
ATOM 655 O O . ASN A 1 81 ? 12.390 -37.258 16.542 1.00 30.83 90 ASN A O 1
ATOM 660 N N . ASP A 1 82 ? 11.704 -36.630 18.581 1.00 31.18 91 ASP A N 1
ATOM 661 C CA . ASP A 1 82 ? 10.453 -37.358 18.483 1.00 31.40 91 ASP A CA 1
ATOM 662 C C . ASP A 1 82 ? 9.267 -36.544 18.020 1.00 30.99 91 ASP A C 1
ATOM 663 O O . ASP A 1 82 ? 8.140 -36.976 18.176 1.00 31.15 91 ASP A O 1
ATOM 668 N N . TYR A 1 83 ? 9.480 -35.379 17.420 1.00 30.80 92 TYR A N 1
ATOM 669 C CA . TYR A 1 83 ? 8.331 -34.605 16.912 1.00 29.46 92 TYR A CA 1
ATOM 670 C C . TYR A 1 83 ? 8.377 -34.571 15.437 1.00 29.32 92 TYR A C 1
ATOM 671 O O . TYR A 1 83 ? 9.463 -34.533 14.839 1.00 30.00 92 TYR A O 1
ATOM 680 N N . SER A 1 84 ? 7.212 -34.520 14.823 1.00 29.98 93 SER A N 1
ATOM 681 C CA . SER A 1 84 ? 7.181 -34.467 13.384 1.00 31.63 93 SER A CA 1
ATOM 682 C C . SER A 1 84 ? 6.054 -33.5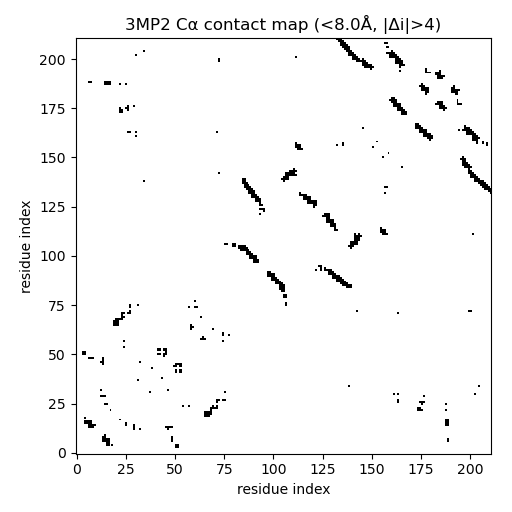41 13.002 1.00 32.21 93 SER A C 1
ATOM 683 O O . SER A 1 84 ? 4.889 -33.933 13.054 1.00 32.77 93 SER A O 1
ATOM 686 N N . THR A 1 85 ? 6.371 -32.289 12.669 1.00 32.81 94 THR A N 1
ATOM 687 C CA . THR A 1 85 ? 5.310 -31.256 12.661 1.00 31.78 94 THR A CA 1
ATOM 688 C C . THR A 1 85 ? 5.320 -30.458 11.401 1.00 33.07 94 THR A C 1
ATOM 689 O O . THR A 1 85 ? 4.509 -29.482 11.246 1.00 32.46 94 THR A O 1
ATOM 693 N N . ALA A 1 86 ? 6.294 -30.811 10.548 1.00 32.73 95 ALA A N 1
ATOM 694 C CA . ALA A 1 86 ? 6.379 -30.252 9.194 1.00 34.14 95 ALA A CA 1
ATOM 695 C C . ALA A 1 86 ? 6.689 -31.297 8.108 1.00 34.16 95 ALA A C 1
ATOM 696 O O . ALA A 1 86 ? 7.237 -32.389 8.411 1.00 32.75 95 ALA A O 1
ATOM 698 N N . LYS A 1 87 ? 6.354 -30.917 6.861 1.00 34.25 96 LYS A N 1
ATOM 699 C CA . LYS A 1 87 ? 6.638 -31.674 5.625 1.00 34.30 96 LYS A CA 1
ATOM 700 C C . LYS A 1 87 ? 7.343 -30.825 4.548 1.00 34.24 96 LYS A C 1
ATOM 701 O O . LYS A 1 87 ? 6.828 -29.792 4.100 1.00 33.14 96 LYS A O 1
ATOM 707 N N . ILE A 1 88 ? 8.540 -31.253 4.156 1.00 33.71 97 ILE A N 1
ATOM 708 C CA . ILE A 1 88 ? 9.230 -30.616 3.078 1.00 33.15 97 ILE A CA 1
ATOM 709 C C . ILE A 1 88 ? 9.377 -31.596 1.909 1.00 33.61 97 ILE A C 1
ATOM 710 O O . ILE A 1 88 ? 9.743 -32.758 2.116 1.00 34.26 97 ILE A O 1
ATOM 715 N N . VAL A 1 89 ? 9.024 -31.157 0.702 1.00 33.46 98 VAL A N 1
ATOM 716 C CA . VAL A 1 89 ? 9.245 -31.948 -0.528 1.00 33.51 98 VAL A CA 1
ATOM 717 C C . VAL A 1 89 ? 10.330 -31.286 -1.356 1.00 33.75 98 VAL A C 1
ATOM 718 O O . VAL A 1 89 ? 10.284 -30.084 -1.627 1.00 34.25 98 VAL A O 1
ATOM 722 N N . LEU A 1 90 ? 11.346 -32.062 -1.707 1.00 33.96 99 LEU A N 1
ATOM 723 C CA . LEU A 1 90 ? 12.410 -31.642 -2.634 1.00 33.90 99 LEU A CA 1
ATOM 724 C C . LEU A 1 90 ? 12.289 -32.400 -3.987 1.00 34.33 99 LEU A C 1
ATOM 725 O O . LEU A 1 90 ? 11.844 -33.577 -4.015 1.00 35.19 99 LEU A O 1
ATOM 730 N N . ALA A 1 91 ? 12.729 -31.740 -5.066 1.00 34.38 100 ALA A N 1
ATOM 731 C CA . ALA A 1 91 ? 12.986 -32.347 -6.379 1.00 33.34 100 ALA A CA 1
ATOM 732 C C . ALA A 1 91 ? 14.469 -32.671 -6.470 1.00 34.23 100 ALA A C 1
ATOM 733 O O . ALA A 1 91 ? 15.329 -31.798 -6.222 1.00 33.81 100 ALA A O 1
ATOM 735 N N . ALA A 1 92 ? 14.770 -33.922 -6.835 1.00 34.11 101 ALA A N 1
ATOM 736 C CA . ALA A 1 92 ? 16.134 -34.400 -6.880 1.00 33.59 101 ALA A CA 1
ATOM 737 C C . ALA A 1 92 ? 16.515 -34.979 -8.258 1.00 34.07 101 ALA A C 1
ATOM 738 O O . ALA A 1 92 ? 15.968 -36.004 -8.742 1.00 33.15 101 ALA A O 1
ATOM 740 N N . LYS A 1 93 ? 17.469 -34.308 -8.877 1.00 33.99 102 LYS A N 1
ATOM 741 C CA . LYS A 1 93 ? 17.942 -34.649 -10.199 1.00 34.18 102 LYS A CA 1
ATOM 742 C C . LYS A 1 93 ? 19.232 -35.412 -10.076 1.00 32.84 102 LYS A C 1
ATOM 743 O O . LYS A 1 93 ? 20.103 -34.979 -9.377 1.00 31.19 102 LYS A O 1
ATOM 749 N N . CYS A 1 94 ? 19.345 -36.572 -10.738 1.00 33.40 103 CYS A N 1
ATOM 750 C CA . CYS A 1 94 ? 20.633 -37.243 -10.932 1.00 32.81 103 CYS A CA 1
ATOM 751 C C . CYS A 1 94 ? 20.753 -37.819 -12.352 1.00 33.75 103 CYS A C 1
ATOM 752 O O . CYS A 1 94 ? 20.047 -37.404 -13.251 1.00 34.54 103 CYS A O 1
ATOM 755 N N . GLY A 1 95 ? 21.594 -38.829 -12.567 1.00 34.40 104 GLY A N 1
ATOM 756 C CA . GLY A 1 95 ? 21.730 -39.359 -13.917 1.00 34.36 104 GLY A CA 1
ATOM 757 C C . GLY A 1 95 ? 20.583 -40.317 -14.306 1.00 34.90 104 GLY A C 1
ATOM 758 O O . GLY A 1 95 ? 20.522 -40.803 -15.430 1.00 33.03 104 GLY A O 1
ATOM 759 N N . CYS A 1 96 ? 19.699 -40.640 -13.361 1.00 34.71 105 CYS A N 1
ATOM 760 C CA . CYS A 1 96 ? 18.599 -41.550 -13.662 1.00 34.68 105 CYS A CA 1
ATOM 761 C C . CYS A 1 96 ? 17.372 -40.773 -14.126 1.00 35.25 105 CYS A C 1
ATOM 762 O O . CYS A 1 96 ? 16.524 -41.330 -14.831 1.00 34.55 105 CYS A O 1
ATOM 765 N N . GLY A 1 97 ? 17.295 -39.490 -13.743 1.00 35.81 106 GLY A N 1
ATOM 766 C CA . GLY A 1 97 ? 16.076 -38.710 -13.939 1.00 36.03 106 GLY A CA 1
ATOM 767 C C . GLY A 1 97 ? 15.847 -37.768 -12.776 1.00 37.02 106 GLY A C 1
ATOM 768 O O . GLY A 1 97 ? 16.791 -37.286 -12.159 1.00 36.35 106 GLY A O 1
ATOM 769 N N . GLU A 1 98 ? 14.574 -37.486 -12.501 1.00 37.93 107 GLU A N 1
ATOM 770 C CA . GLU A 1 98 ? 14.178 -36.576 -11.446 1.00 38.64 107 GLU A CA 1
ATOM 771 C C . GLU A 1 98 ? 13.165 -37.238 -10.539 1.00 38.23 107 GLU A C 1
ATOM 772 O O . GLU A 1 98 ? 12.267 -37.889 -11.024 1.00 39.28 107 GLU A O 1
ATOM 778 N N . LYS A 1 99 ? 13.314 -37.108 -9.226 1.00 37.48 108 LYS A N 1
ATOM 779 C CA . LYS A 1 99 ? 12.366 -37.733 -8.339 1.00 37.25 108 LYS A CA 1
ATOM 780 C C . LYS A 1 99 ? 12.130 -36.825 -7.133 1.00 37.09 108 LYS A C 1
ATOM 781 O O . LYS A 1 99 ? 12.805 -35.837 -6.952 1.00 37.37 108 LYS A O 1
ATOM 787 N N . GLU A 1 100 ? 11.151 -37.158 -6.313 1.00 38.03 109 GLU A N 1
ATOM 788 C CA . GLU A 1 100 ? 10.822 -36.358 -5.117 1.00 37.77 109 GLU A CA 1
ATOM 789 C C . GLU A 1 100 ? 11.303 -37.019 -3.839 1.00 37.18 109 GLU A C 1
ATOM 790 O O . GLU A 1 100 ? 11.225 -38.221 -3.726 1.00 35.96 109 GLU A O 1
ATOM 796 N N . ILE A 1 101 ? 11.780 -36.212 -2.890 1.00 36.85 110 ILE A N 1
ATOM 797 C CA . ILE A 1 101 ? 12.156 -36.716 -1.575 1.00 36.63 110 ILE A CA 1
ATOM 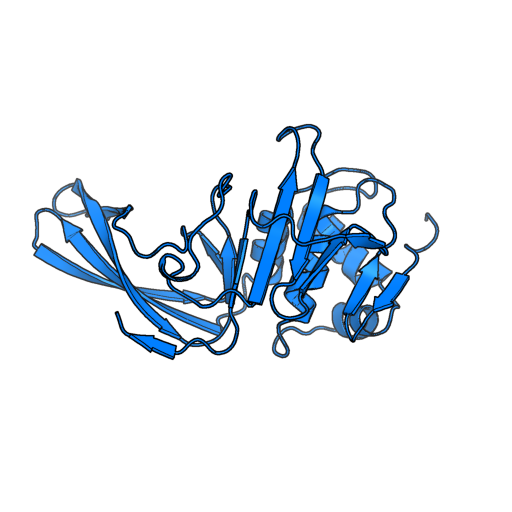798 C C . ILE A 1 101 ? 11.216 -36.067 -0.553 1.00 36.89 110 ILE A C 1
ATOM 799 O O . ILE A 1 101 ? 11.002 -34.849 -0.566 1.00 37.18 110 ILE A O 1
ATOM 804 N N . VAL A 1 102 ? 10.598 -36.874 0.283 1.00 36.29 111 VAL A N 1
ATOM 805 C CA . VAL A 1 102 ? 9.657 -36.359 1.247 1.00 36.55 111 VAL A CA 1
ATOM 806 C C . VAL A 1 102 ? 10.286 -36.426 2.635 1.00 37.27 111 VAL A C 1
ATOM 807 O O . VAL A 1 102 ? 10.763 -37.495 3.031 1.00 37.79 111 VAL A O 1
ATOM 811 N N . LEU A 1 103 ? 10.382 -35.273 3.317 1.00 36.67 112 LEU A N 1
ATOM 812 C CA . LEU A 1 103 ? 10.857 -35.204 4.707 1.00 35.85 112 LEU A CA 1
ATOM 813 C C . LEU A 1 103 ? 9.727 -34.748 5.632 1.00 36.15 112 LEU A C 1
ATOM 814 O O . LEU A 1 103 ? 9.129 -33.686 5.402 1.00 35.84 112 LEU A O 1
ATOM 819 N N . GLU A 1 104 ? 9.432 -35.576 6.643 1.00 35.61 113 GLU A N 1
ATOM 820 C CA . GLU A 1 104 ? 8.517 -35.256 7.742 1.00 35.41 113 GLU A CA 1
ATOM 821 C C . GLU A 1 104 ? 9.243 -35.251 9.092 1.00 34.97 113 GLU A C 1
ATOM 822 O O . GLU A 1 104 ? 9.760 -36.271 9.519 1.00 34.17 113 GLU A O 1
ATOM 828 N N . ARG A 1 105 ? 9.272 -34.075 9.731 1.00 34.15 114 ARG A N 1
ATOM 829 C CA . ARG A 1 105 ? 10.143 -33.765 10.845 1.00 33.84 114 ARG A CA 1
ATOM 830 C C . ARG A 1 105 ? 9.744 -32.404 11.484 1.00 33.05 114 ARG A C 1
ATOM 831 O O . ARG A 1 105 ? 8.871 -31.692 10.966 1.00 33.62 114 ARG A O 1
ATOM 839 N N . ALA A 1 106 ? 10.388 -32.074 12.609 1.00 31.94 115 ALA A N 1
ATOM 840 C CA . ALA A 1 106 ? 10.280 -30.763 13.231 1.00 31.41 115 ALA A CA 1
ATOM 841 C C . ALA A 1 106 ? 11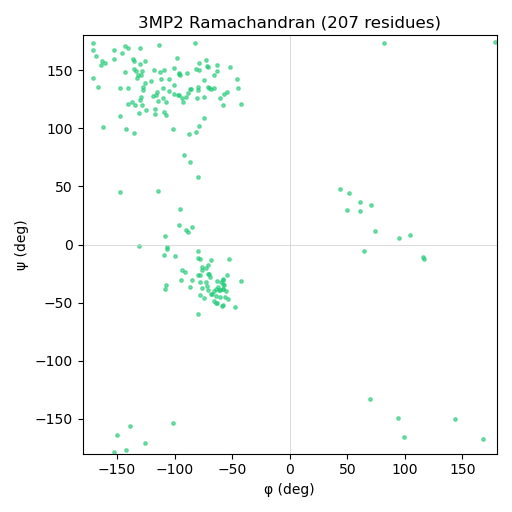.582 -30.029 13.040 1.00 31.67 115 ALA A C 1
ATOM 842 O O . ALA A 1 106 ? 11.526 -28.853 12.782 1.00 33.52 115 ALA A O 1
ATOM 844 N N . VAL A 1 107 ? 12.737 -30.698 13.132 1.00 30.12 116 VAL A N 1
ATOM 845 C CA . VAL A 1 107 ? 14.035 -30.083 12.784 1.00 29.89 116 VAL A CA 1
ATOM 846 C C . VAL A 1 107 ? 14.590 -30.572 11.430 1.00 29.76 116 VAL A C 1
ATOM 847 O O . VAL A 1 107 ? 14.610 -31.766 11.205 1.00 30.08 116 VAL A O 1
ATOM 851 N N . PHE A 1 108 ? 15.033 -29.683 10.538 1.00 29.54 117 PHE A N 1
ATOM 852 C CA . PHE A 1 108 ? 15.626 -30.092 9.252 1.00 29.06 117 PHE A CA 1
ATOM 853 C C . PHE A 1 108 ? 17.083 -29.625 9.101 1.00 30.42 117 PHE A C 1
ATOM 854 O O . PHE A 1 108 ? 17.376 -28.428 9.294 1.00 30.76 117 PHE A O 1
ATOM 862 N N . LYS A 1 109 ? 18.006 -30.534 8.772 1.00 30.83 118 LYS A N 1
ATOM 863 C CA . LYS A 1 109 ? 19.415 -30.110 8.571 1.00 32.47 118 LYS A CA 1
ATOM 864 C C . LYS A 1 109 ? 19.631 -29.645 7.132 1.00 33.23 118 LYS A C 1
ATOM 865 O O . LYS A 1 109 ? 20.217 -30.358 6.359 1.00 34.00 118 LYS A O 1
ATOM 871 N N . LEU A 1 110 ? 19.071 -28.486 6.763 1.00 33.47 119 LEU A N 1
ATOM 872 C CA . LEU A 1 110 ? 19.086 -27.974 5.366 1.00 33.42 119 LEU A CA 1
ATOM 873 C C . LEU A 1 110 ? 19.256 -26.463 5.395 1.00 33.85 119 LEU A C 1
ATOM 874 O O . LEU A 1 110 ? 18.735 -25.772 6.300 1.00 34.00 119 LEU A O 1
ATOM 879 N N . THR A 1 111 ? 19.908 -25.941 4.369 1.00 34.17 120 THR A N 1
ATOM 880 C CA . THR A 1 111 ? 19.955 -24.499 4.142 1.00 33.93 120 THR A CA 1
ATOM 881 C C . THR A 1 111 ? 18.586 -23.984 3.696 1.00 34.44 120 THR A C 1
ATOM 882 O O . THR A 1 111 ? 17.918 -24.633 2.857 1.00 34.91 120 THR A O 1
ATOM 886 N N . PRO A 1 112 ? 18.114 -22.853 4.288 1.00 33.92 121 PRO A N 1
ATOM 887 C CA . PRO A 1 112 ? 16.727 -22.507 3.947 1.00 34.46 121 PRO A CA 1
ATOM 888 C C . PRO A 1 112 ? 16.558 -21.510 2.806 1.00 36.15 121 PRO A C 1
ATOM 889 O O . PRO A 1 112 ? 15.545 -20.755 2.793 1.00 37.80 121 PRO A O 1
ATOM 893 N N . LEU A 1 113 ? 17.493 -21.506 1.849 1.00 36.40 122 LEU A N 1
ATOM 894 C CA . LEU A 1 113 ? 17.411 -20.584 0.693 1.00 36.45 122 LEU A CA 1
ATOM 895 C C . LEU A 1 113 ? 16.783 -21.225 -0.555 1.00 37.89 122 LEU A C 1
ATOM 896 O O . LEU A 1 113 ? 16.952 -22.464 -0.812 1.00 37.77 122 LEU A O 1
ATOM 901 N N . LYS A 1 114 ? 16.059 -20.405 -1.324 1.00 39.17 123 LYS A N 1
ATOM 902 C CA . LYS A 1 114 ? 15.512 -20.828 -2.622 1.00 41.29 123 LYS A CA 1
ATOM 903 C C . LYS A 1 114 ? 16.540 -20.788 -3.720 1.00 42.35 123 LYS A C 1
ATOM 904 O O . LYS A 1 114 ? 16.361 -20.075 -4.700 1.00 43.55 123 LYS A O 1
ATOM 910 N N . GLU A 1 115 ? 17.628 -21.517 -3.558 1.00 43.18 124 GLU A N 1
ATOM 911 C CA . GLU A 1 115 ? 18.422 -21.892 -4.680 1.00 43.06 124 GLU A CA 1
ATOM 912 C C . GLU A 1 115 ? 18.647 -23.415 -4.747 1.00 42.96 124 GLU A C 1
ATOM 913 O O . GLU A 1 115 ? 18.052 -24.227 -3.982 1.00 41.27 124 GLU A O 1
ATOM 919 N N . SER A 1 116 ? 19.542 -23.784 -5.669 1.00 42.34 125 SER A N 1
ATOM 920 C CA . SER A 1 116 ? 19.895 -25.176 -5.960 1.00 41.23 125 SER A CA 1
ATOM 921 C C . SER A 1 116 ? 20.921 -25.659 -4.926 1.00 39.83 125 SER A C 1
ATOM 922 O O . SER A 1 116 ? 21.665 -24.847 -4.424 1.00 40.94 125 SER A O 1
ATOM 925 N N . PHE A 1 117 ? 20.965 -26.950 -4.596 1.00 37.30 126 PHE A N 1
ATOM 926 C CA . PHE A 1 117 ? 21.904 -27.435 -3.613 1.00 35.39 126 PHE A CA 1
ATOM 927 C C . PHE A 1 117 ? 21.941 -28.964 -3.637 1.00 36.06 126 PHE A C 1
ATOM 928 O O . PHE A 1 117 ? 21.007 -29.624 -4.103 1.00 36.77 126 PHE A O 1
ATOM 936 N N . ASN A 1 118 ? 22.991 -29.519 -3.076 1.00 35.27 127 ASN A N 1
ATOM 937 C CA . ASN A 1 118 ? 23.264 -30.929 -3.149 1.00 35.96 127 ASN A CA 1
ATOM 938 C C . ASN A 1 118 ? 22.741 -31.572 -1.932 1.00 35.39 127 ASN A C 1
ATOM 939 O O . ASN A 1 118 ? 22.779 -30.969 -0.888 1.00 37.21 127 ASN A O 1
ATOM 944 N N . TYR A 1 119 ? 22.297 -32.805 -2.036 1.00 34.00 128 TYR A N 1
ATOM 945 C CA . TYR A 1 119 ? 21.764 -33.496 -0.898 1.00 32.85 128 TYR A CA 1
ATOM 946 C C . TYR A 1 119 ? 21.742 -35.017 -1.197 1.00 32.50 128 TYR A C 1
ATOM 947 O O . TYR A 1 119 ? 20.833 -35.525 -1.871 1.00 32.27 128 TYR A O 1
ATOM 956 N N . GLY A 1 120 ? 22.706 -35.754 -0.680 1.00 32.10 129 GLY A N 1
ATOM 957 C CA . GLY A 1 120 ? 22.706 -37.197 -0.917 1.00 32.93 129 GLY A CA 1
ATOM 958 C C . GLY A 1 120 ? 23.286 -37.608 -2.268 1.00 32.92 129 GLY A C 1
ATOM 959 O O . GLY A 1 120 ? 23.673 -36.782 -3.082 1.00 33.15 129 GLY A O 1
ATOM 960 N N . VAL A 1 121 ? 23.428 -38.904 -2.471 1.00 32.85 130 VAL A N 1
ATOM 961 C CA . VAL A 1 121 ? 23.873 -39.430 -3.739 1.00 33.48 130 VAL A CA 1
ATOM 962 C C . VAL A 1 121 ? 22.879 -40.496 -4.128 1.00 32.21 130 VAL A C 1
ATOM 963 O O . VAL A 1 121 ? 22.412 -41.240 -3.284 1.00 32.15 130 VAL A O 1
ATOM 967 N N . CYS A 1 122 ? 22.637 -40.621 -5.413 1.00 31.92 131 CYS A N 1
ATOM 968 C CA . CYS A 1 122 ? 21.751 -41.646 -5.895 1.00 32.67 131 CYS A CA 1
ATOM 969 C C . CYS A 1 122 ? 22.503 -42.942 -5.960 1.00 32.96 131 CYS A C 1
ATOM 970 O O . CYS A 1 122 ? 23.560 -43.023 -6.563 1.00 34.37 131 CYS A O 1
ATOM 973 N N . GLY A 1 123 ? 21.967 -43.967 -5.319 1.00 33.85 132 GLY A N 1
ATOM 974 C CA . GLY A 1 123 ? 22.629 -45.274 -5.277 1.00 34.25 132 GLY A CA 1
ATOM 975 C C . GLY A 1 123 ? 22.636 -46.035 -6.602 1.00 35.69 132 GLY A C 1
ATOM 976 O O . GLY A 1 123 ? 23.396 -46.980 -6.724 1.00 37.81 132 GLY A O 1
ATOM 977 N N . ASP A 1 124 ? 21.787 -45.687 -7.576 1.00 35.05 133 ASP A N 1
ATOM 978 C CA . ASP A 1 124 ? 21.859 -46.310 -8.921 1.00 35.95 133 ASP A CA 1
ATOM 979 C C . ASP A 1 124 ? 22.846 -45.625 -9.898 1.00 34.60 133 ASP A C 1
ATOM 980 O O . ASP A 1 124 ? 23.395 -46.307 -10.730 1.00 35.82 133 ASP A O 1
ATOM 985 N N . CYS A 1 125 ? 23.016 -44.298 -9.898 1.00 31.85 134 CYS A N 1
ATOM 986 C CA . CYS A 1 125 ? 23.979 -43.796 -10.824 1.00 30.05 134 CYS A CA 1
ATOM 987 C C . CYS A 1 125 ? 25.299 -43.329 -10.109 1.00 29.11 134 CYS A C 1
ATOM 988 O O . CYS A 1 125 ? 26.220 -42.888 -10.787 1.00 27.49 134 CYS A O 1
ATOM 991 N N . MET A 1 126 ? 25.308 -43.389 -8.760 1.00 27.48 135 MET A N 1
ATOM 992 C CA . MET A 1 126 ? 26.290 -42.730 -7.876 1.00 26.18 135 MET A CA 1
ATOM 993 C C . MET A 1 126 ? 26.571 -41.253 -8.120 1.00 26.67 135 MET A C 1
ATOM 994 O O . MET A 1 126 ? 27.724 -40.816 -7.843 1.00 26.43 135 MET A O 1
ATOM 999 N N . GLN A 1 127 ? 25.627 -40.463 -8.625 1.00 25.43 136 GLN A N 1
ATOM 1000 C CA . GLN A 1 127 ? 25.902 -39.029 -8.695 1.00 27.44 136 GLN A CA 1
ATOM 1001 C C . GLN A 1 127 ? 25.278 -38.306 -7.511 1.00 29.09 136 GLN A C 1
ATOM 1002 O O . GLN A 1 127 ? 24.370 -38.841 -6.912 1.00 29.96 136 GLN A O 1
ATOM 1008 N N . VAL A 1 128 ? 25.719 -37.092 -7.167 1.00 31.13 137 VAL A N 1
ATOM 1009 C CA . VAL A 1 128 ? 25.052 -36.346 -6.087 1.00 33.16 137 VAL A CA 1
ATOM 1010 C C . VAL A 1 128 ? 23.745 -35.830 -6.642 1.00 34.52 137 VAL A C 1
ATOM 1011 O O . VAL A 1 128 ? 23.695 -35.432 -7.815 1.00 35.95 137 VAL A O 1
ATOM 1015 N N . ASN A 1 129 ? 22.681 -35.841 -5.828 1.00 34.74 138 ASN A N 1
ATOM 1016 C CA . ASN A 1 129 ? 21.388 -35.274 -6.219 1.00 34.17 138 ASN A CA 1
ATOM 1017 C C . ASN A 1 129 ? 21.474 -33.747 -6.180 1.00 35.51 138 ASN A C 1
ATOM 1018 O O . ASN A 1 129 ? 21.870 -33.190 -5.138 1.00 36.90 138 ASN A O 1
ATOM 1023 N N . THR A 1 130 ? 21.104 -33.082 -7.278 1.00 34.74 139 THR A N 1
ATOM 1024 C CA . THR A 1 130 ? 20.994 -31.618 -7.357 1.00 34.62 139 THR A CA 1
ATOM 1025 C C . THR A 1 130 ? 19.533 -31.347 -7.029 1.00 35.07 139 THR A C 1
ATOM 1026 O O . THR A 1 130 ? 18.633 -31.884 -7.700 1.00 35.08 139 THR A O 1
ATOM 1030 N N . CYS A 1 131 ? 19.289 -30.539 -6.002 1.00 34.44 140 CYS A N 1
ATOM 1031 C CA . CYS A 1 131 ? 17.990 -30.495 -5.363 1.00 34.37 140 CYS A CA 1
ATOM 1032 C C . CYS A 1 131 ? 17.456 -29.105 -5.329 1.00 35.04 140 CYS A C 1
ATOM 1033 O O . CYS A 1 131 ? 18.212 -28.158 -5.450 1.00 35.41 140 CYS A O 1
ATOM 1036 N N . ARG A 1 132 ? 16.142 -28.987 -5.195 1.00 35.73 141 ARG A N 1
ATOM 1037 C CA . ARG A 1 132 ? 15.526 -27.717 -4.973 1.00 36.85 141 ARG A CA 1
ATOM 1038 C C . ARG A 1 132 ? 14.233 -27.953 -4.218 1.00 35.94 141 ARG A C 1
ATOM 1039 O O . ARG A 1 132 ? 13.706 -29.092 -4.245 1.00 35.95 141 ARG A O 1
ATOM 1047 N N . PHE A 1 133 ? 13.729 -26.907 -3.554 1.00 34.58 142 PHE A N 1
ATOM 1048 C CA . PHE A 1 133 ? 12.524 -27.022 -2.732 1.00 34.49 142 PHE A CA 1
ATOM 1049 C C . PHE A 1 133 ? 11.310 -26.992 -3.623 1.00 35.39 142 PHE A C 1
ATOM 1050 O O . PHE A 1 133 ? 11.247 -26.137 -4.521 1.00 36.71 142 PHE A O 1
ATOM 1058 N N . LEU A 1 134 ? 10.338 -27.886 -3.386 1.00 35.40 143 LEU A N 1
ATOM 1059 C CA . LEU A 1 134 ? 9.042 -27.803 -4.043 1.00 34.66 143 LEU A CA 1
ATOM 1060 C C . LEU A 1 134 ? 7.961 -27.341 -3.074 1.00 35.46 143 LEU A C 1
ATOM 1061 O O . LEU A 1 134 ? 7.014 -26.663 -3.487 1.00 37.02 143 LEU A O 1
ATOM 1066 N N . SER A 1 135 ? 8.027 -27.733 -1.800 1.00 34.86 144 SER A N 1
ATOM 1067 C CA . SER A 1 135 ? 7.019 -27.237 -0.843 1.00 35.32 144 SER A CA 1
ATOM 1068 C C . SER A 1 135 ? 7.481 -27.364 0.600 1.00 34.46 144 SER A C 1
ATOM 1069 O O . SER A 1 135 ? 8.332 -28.170 0.873 1.00 34.76 144 SER A O 1
ATOM 1072 N N . VAL A 1 136 ? 6.927 -26.544 1.493 1.00 33.54 145 VAL A N 1
ATOM 1073 C CA . VAL A 1 136 ? 7.164 -26.593 2.929 1.00 32.19 145 VAL A CA 1
ATOM 1074 C C . VAL A 1 136 ? 5.853 -26.323 3.633 1.00 33.74 145 VAL A C 1
ATOM 1075 O O . VAL A 1 136 ? 5.260 -25.267 3.419 1.00 33.42 145 VAL A O 1
ATOM 1079 N N . GLU A 1 137 ? 5.369 -27.252 4.459 1.00 34.87 146 GLU A N 1
ATOM 1080 C CA . GLU A 1 137 ? 4.129 -26.992 5.218 1.00 36.22 146 GLU A CA 1
ATOM 1081 C C . GLU A 1 137 ? 4.272 -27.336 6.670 1.00 35.02 146 GLU A C 1
ATOM 1082 O O . GLU A 1 137 ? 4.882 -28.351 6.976 1.00 36.05 146 GLU A O 1
ATOM 1088 N N . GLY A 1 138 ? 3.596 -26.544 7.521 1.00 33.75 147 GLY A N 1
ATOM 1089 C CA . GLY A 1 138 ? 3.514 -26.722 8.960 1.00 31.18 147 GLY A CA 1
ATOM 1090 C C . GLY A 1 138 ? 4.579 -25.895 9.648 1.00 31.07 147 GLY A C 1
ATOM 1091 O O . GLY A 1 138 ? 5.013 -24.860 9.137 1.00 32.19 147 GLY A O 1
ATOM 1092 N N . SER A 1 139 ? 5.057 -26.388 10.783 1.00 29.77 148 SER A N 1
ATOM 1093 C CA . SER A 1 139 ? 5.948 -25.662 11.645 1.00 28.25 148 SER A CA 1
ATOM 1094 C C . SER A 1 139 ? 7.163 -26.498 11.964 1.00 27.20 148 SER A C 1
ATOM 1095 O O . SER A 1 139 ? 7.070 -27.731 12.137 1.00 26.63 148 SER A O 1
ATOM 1098 N N . GLY A 1 140 ? 8.272 -25.820 12.178 1.00 26.72 149 GLY A N 1
ATOM 1099 C CA . GLY A 1 140 ? 9.526 -26.511 12.420 1.00 27.72 149 GLY A CA 1
ATOM 1100 C C . GLY A 1 140 ? 10.675 -25.565 12.346 1.00 27.88 149 GLY A C 1
ATOM 1101 O O . GLY A 1 140 ? 10.452 -24.338 12.386 1.00 29.59 149 GLY A O 1
ATOM 1102 N N . VAL A 1 141 ? 11.902 -26.080 12.280 1.00 27.00 150 VAL A N 1
ATOM 1103 C CA . VAL A 1 141 ? 13.028 -25.160 12.278 1.00 25.57 150 VAL A CA 1
ATOM 1104 C C . VAL A 1 141 ? 14.150 -25.742 11.440 1.00 26.30 150 VAL A C 1
ATOM 1105 O O . VAL A 1 141 ? 14.408 -26.941 11.567 1.00 25.88 150 VAL A O 1
ATOM 1109 N N . PHE A 1 142 ? 14.783 -24.937 10.558 1.00 25.46 151 PHE A N 1
ATOM 1110 C CA . PHE A 1 142 ? 15.973 -25.401 9.795 1.00 25.10 151 PHE A CA 1
ATOM 1111 C C . PHE A 1 142 ? 17.169 -25.134 10.688 1.00 26.27 151 PHE A C 1
ATOM 1112 O O . PHE A 1 142 ? 17.251 -24.057 11.295 1.00 26.28 151 PHE A O 1
ATOM 1120 N N . VAL A 1 143 ? 18.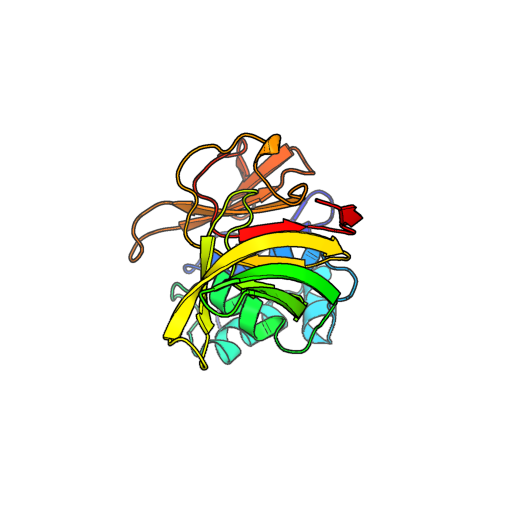073 -26.097 10.839 1.00 26.60 152 VAL A N 1
ATOM 1121 C CA . VAL A 1 143 ? 19.349 -25.801 11.503 1.00 27.31 152 VAL A CA 1
ATOM 1122 C C . VAL A 1 143 ? 20.371 -25.929 10.368 1.00 28.20 152 VAL A C 1
ATOM 1123 O O . VAL A 1 143 ? 20.161 -26.742 9.507 1.00 29.83 152 VAL A O 1
ATOM 1127 N N . HIS A 1 144 ? 21.402 -25.091 10.303 1.00 29.06 153 HIS A N 1
ATOM 1128 C CA . HIS A 1 144 ? 22.120 -24.889 9.030 1.00 29.54 153 HIS A CA 1
ATOM 1129 C C . HIS A 1 144 ? 23.478 -24.253 9.242 1.00 30.45 153 HIS A C 1
ATOM 1130 O O . HIS A 1 144 ? 23.740 -23.656 10.297 1.00 31.34 153 HIS A O 1
ATOM 1137 N N . ASP A 1 145 ? 24.376 -24.436 8.285 1.00 31.96 154 ASP A N 1
ATOM 1138 C CA . ASP A 1 145 ? 25.617 -23.646 8.193 1.00 33.59 154 ASP A CA 1
ATOM 1139 C C . ASP A 1 145 ? 25.338 -22.158 8.378 1.00 32.81 154 ASP A C 1
ATOM 1140 O O . ASP A 1 145 ? 24.294 -21.656 7.922 1.00 31.04 154 ASP A O 1
ATOM 1145 N N . ILE A 1 146 ? 26.236 -21.456 9.058 1.00 32.86 155 ILE A N 1
ATOM 1146 C CA . ILE A 1 146 ? 25.977 -20.041 9.362 1.00 33.21 155 ILE A CA 1
ATOM 1147 C C . ILE A 1 146 ? 25.804 -19.224 8.050 1.00 34.92 155 ILE A C 1
ATOM 1148 O O . ILE A 1 146 ? 26.631 -19.335 7.099 1.00 34.99 155 ILE A O 1
ATOM 1153 N N . LEU A 1 147 ? 24.693 -18.506 7.945 1.00 34.84 156 LEU A N 1
ATOM 1154 C CA . LEU A 1 147 ? 24.549 -17.498 6.915 1.00 37.28 156 LEU A CA 1
ATOM 1155 C C . LEU A 1 147 ? 25.265 -16.230 7.435 1.00 38.44 156 LEU A C 1
ATOM 1156 O O . LEU A 1 147 ? 24.695 -15.473 8.234 1.00 38.95 156 LEU A O 1
ATOM 1161 N N . SER A 1 148 ? 26.505 -15.993 7.050 1.00 39.86 157 SER A N 1
ATOM 1162 C CA . SER A 1 148 ? 27.159 -14.847 7.667 1.00 42.93 157 SER A CA 1
ATOM 1163 C C . SER A 1 148 ? 26.969 -13.479 6.978 1.00 44.25 157 SER A C 1
ATOM 1164 O O . SER A 1 148 ? 27.606 -12.511 7.388 1.00 44.51 157 SER A O 1
ATOM 1167 N N . LYS A 1 149 ? 26.052 -13.370 6.005 1.00 45.10 158 LYS A N 1
ATOM 1168 C CA . LYS A 1 149 ? 25.816 -12.093 5.349 1.00 46.54 158 LYS A CA 1
ATOM 1169 C C . LYS A 1 149 ? 24.350 -11.920 5.260 1.00 46.98 158 LYS A C 1
ATOM 1170 O O . LYS A 1 149 ? 23.640 -12.929 5.329 1.00 48.05 158 LYS A O 1
ATOM 1176 N N . GLN A 1 150 ? 23.855 -10.687 5.115 1.00 46.46 159 GLN A N 1
ATOM 1177 C CA . GLN A 1 150 ? 22.397 -10.509 5.068 1.00 46.63 159 GLN A CA 1
ATOM 1178 C C . GLN A 1 150 ? 21.829 -11.204 3.872 1.00 46.69 159 GLN A C 1
ATOM 1179 O O . GLN A 1 150 ? 22.505 -11.358 2.861 1.00 47.37 159 GLN A O 1
ATOM 1185 N N . THR A 1 151 ? 20.561 -11.564 3.985 1.00 45.92 160 THR A N 1
ATOM 1186 C CA . THR A 1 151 ? 19.926 -12.399 3.042 1.00 45.93 160 THR A CA 1
ATOM 1187 C C . THR A 1 151 ? 18.649 -11.660 2.702 1.00 46.96 160 THR A C 1
ATOM 1188 O O . THR A 1 151 ? 17.851 -11.358 3.586 1.00 46.05 160 THR A O 1
ATOM 1192 N N . PRO A 1 152 ? 18.440 -11.388 1.405 1.00 48.04 161 PRO A N 1
ATOM 1193 C CA . PRO A 1 152 ? 17.179 -10.778 0.982 1.00 48.73 161 PRO A CA 1
ATOM 1194 C C . PRO A 1 152 ? 15.991 -11.661 1.414 1.00 50.20 161 PRO A C 1
ATOM 1195 O O . PRO A 1 152 ? 15.988 -12.879 1.165 1.00 50.67 161 PRO A O 1
ATOM 1199 N N . GLU A 1 153 ? 14.999 -11.047 2.062 1.00 51.40 162 GLU A N 1
ATOM 1200 C CA . GLU A 1 153 ? 13.782 -11.733 2.451 1.00 52.89 162 GLU A CA 1
ATOM 1201 C C . GLU A 1 153 ? 13.229 -12.663 1.368 1.00 51.39 162 GLU A C 1
ATOM 1202 O O . GLU A 1 153 ? 12.637 -13.683 1.713 1.00 53.11 162 GLU A O 1
ATOM 1208 N N . ALA A 1 154 ? 13.419 -12.358 0.087 1.00 48.55 163 ALA A N 1
ATOM 1209 C CA . ALA A 1 154 ? 12.848 -13.201 -0.986 1.00 46.35 163 ALA A CA 1
ATOM 1210 C C . ALA A 1 154 ? 13.617 -14.518 -1.222 1.00 45.08 163 ALA A C 1
ATOM 1211 O O . ALA A 1 154 ? 13.060 -15.452 -1.804 1.00 44.22 163 ALA A O 1
ATOM 1213 N N . MET A 1 155 ? 14.883 -14.554 -0.801 1.00 42.71 164 MET A N 1
ATOM 1214 C CA . MET A 1 155 ? 15.659 -15.763 -0.811 1.00 42.38 164 MET A CA 1
ATOM 1215 C C . MET A 1 155 ? 15.262 -16.884 0.201 1.00 41.36 164 MET A C 1
ATOM 1216 O O . MET A 1 155 ? 15.506 -18.042 -0.070 1.00 41.60 164 MET A O 1
ATOM 1221 N N . PHE A 1 156 ? 14.671 -16.570 1.349 1.00 39.16 165 PHE A N 1
ATOM 1222 C CA . PHE A 1 156 ? 14.285 -17.627 2.274 1.00 37.13 165 PHE A CA 1
ATOM 1223 C C . PHE A 1 156 ? 13.097 -18.411 1.718 1.00 37.51 165 PHE A C 1
ATOM 1224 O O . PHE A 1 156 ? 12.150 -17.806 1.214 1.00 36.55 165 PHE A O 1
ATOM 1232 N N . VAL A 1 157 ? 13.143 -19.764 1.810 1.00 36.89 166 VAL A N 1
ATOM 1233 C CA . VAL A 1 157 ? 12.093 -20.598 1.222 1.00 35.26 166 VAL A CA 1
ATOM 1234 C C . VAL A 1 157 ? 10.864 -20.448 2.074 1.00 36.35 166 VAL A C 1
ATOM 1235 O O . VAL A 1 157 ? 9.735 -20.700 1.672 1.00 38.02 166 VAL A O 1
ATOM 1239 N N . VAL A 1 158 ? 11.071 -20.013 3.293 1.00 37.13 167 VAL A N 1
ATOM 1240 C CA . VAL A 1 158 ? 9.971 -19.854 4.232 1.00 37.16 167 VAL A CA 1
ATOM 1241 C C . VAL A 1 158 ? 10.104 -18.400 4.846 1.00 36.78 167 VAL A C 1
ATOM 1242 O O . VAL A 1 158 ? 11.178 -17.790 4.823 1.00 35.92 167 VAL A O 1
ATOM 1246 N N . LYS A 1 159 ? 9.020 -17.827 5.326 1.00 36.53 168 LYS A N 1
ATOM 1247 C CA . LYS A 1 159 ? 9.100 -16.565 6.068 1.00 37.17 168 LYS A CA 1
ATOM 1248 C C . LYS A 1 159 ? 9.666 -16.729 7.501 1.00 34.89 168 LYS A C 1
ATOM 1249 O O . LYS A 1 159 ? 8.990 -17.305 8.365 1.00 35.51 168 LYS A O 1
ATOM 1255 N N . PRO A 1 160 ? 10.893 -16.253 7.766 1.00 32.95 169 PRO A N 1
ATOM 1256 C CA . PRO A 1 160 ? 11.414 -16.609 9.092 1.00 32.45 169 PRO A CA 1
ATOM 1257 C C . PRO A 1 160 ? 10.675 -15.931 10.244 1.00 32.33 169 PRO A C 1
ATOM 1258 O O . PRO A 1 160 ? 10.416 -14.749 10.152 1.00 33.88 169 PRO A O 1
ATOM 1262 N N . VAL A 1 161 ? 10.308 -16.675 11.288 1.00 31.79 170 VAL A N 1
ATOM 1263 C CA . VAL A 1 161 ? 9.820 -16.108 12.530 1.00 30.60 170 VAL A CA 1
ATOM 1264 C C . VAL A 1 161 ? 10.984 -15.718 13.458 1.00 31.00 170 VAL A C 1
ATOM 1265 O O . VAL A 1 161 ? 10.822 -14.724 14.193 1.00 31.51 170 VAL A O 1
ATOM 1269 N N . MET A 1 162 ? 12.148 -16.409 13.416 1.00 28.75 171 MET A N 1
ATOM 1270 C CA . MET A 1 162 ? 13.289 -16.005 14.252 1.00 27.74 171 MET A CA 1
ATOM 1271 C C . MET A 1 162 ? 14.518 -16.798 13.848 1.00 28.52 171 MET A C 1
ATOM 1272 O O . MET A 1 162 ? 14.363 -17.755 13.108 1.00 27.67 171 MET A O 1
ATOM 1277 N N . HIS A 1 163 ? 15.719 -16.410 14.307 1.00 27.91 172 HIS A N 1
ATOM 1278 C CA . HIS A 1 163 ? 16.962 -17.092 13.935 1.00 28.75 172 HIS A CA 1
ATOM 1279 C C . HIS A 1 163 ? 17.844 -17.173 15.148 1.00 28.67 172 HIS A C 1
ATOM 1280 O O . HIS A 1 163 ? 18.000 -16.178 15.867 1.00 27.87 172 HIS A O 1
ATOM 1287 N N . ALA A 1 164 ? 18.444 -18.331 15.407 1.00 27.65 173 ALA A N 1
ATOM 1288 C CA . ALA A 1 164 ? 19.555 -18.312 16.344 1.00 26.82 173 ALA A CA 1
ATOM 1289 C C . ALA A 1 164 ? 20.657 -17.489 15.660 1.00 27.52 173 ALA A C 1
ATOM 1290 O O . ALA A 1 164 ? 20.810 -17.534 14.422 1.00 27.72 173 ALA A O 1
ATOM 1292 N N . VAL A 1 165 ? 21.431 -16.741 16.438 1.00 28.05 174 VAL A N 1
ATOM 1293 C CA . VAL A 1 165 ? 22.515 -15.940 15.912 1.00 28.78 174 VAL A CA 1
ATOM 1294 C C . VAL A 1 165 ? 23.755 -16.340 16.669 1.00 30.70 174 VAL A C 1
ATOM 1295 O O . VAL A 1 165 ? 23.728 -16.510 17.879 1.00 30.81 174 VAL A O 1
ATOM 1299 N N . TYR A 1 166 ? 24.871 -16.464 15.981 1.00 33.31 175 TYR A N 1
ATOM 1300 C CA . TYR A 1 166 ? 26.096 -16.883 16.637 1.00 36.33 175 TYR A CA 1
ATOM 1301 C C . TYR A 1 166 ? 27.229 -15.993 16.184 1.00 39.91 175 TYR A C 1
ATOM 1302 O O . TYR A 1 166 ? 27.514 -15.920 14.989 1.00 41.47 175 TYR A O 1
ATOM 1311 N N . THR A 1 167 ? 27.867 -15.289 17.101 1.00 44.13 176 THR A N 1
ATOM 1312 C CA . THR A 1 167 ? 29.016 -14.445 16.740 1.00 48.98 176 THR A CA 1
ATOM 1313 C C . THR A 1 167 ? 30.271 -14.932 17.451 1.00 52.33 176 THR A C 1
ATOM 1314 O O . THR A 1 167 ? 30.171 -15.471 18.552 1.00 52.81 176 THR A O 1
ATOM 1318 N N . GLY A 1 168 ? 31.444 -14.728 16.840 1.00 55.53 177 GLY A N 1
ATOM 1319 C CA . GLY A 1 168 ? 32.704 -15.148 17.455 1.00 59.80 177 GLY A CA 1
ATOM 1320 C C . GLY A 1 168 ? 33.262 -16.471 16.935 1.00 63.51 177 GLY A C 1
ATOM 1321 O O . GLY A 1 168 ? 32.829 -16.986 15.883 1.00 63.62 177 GLY A O 1
ATOM 1322 N N . THR A 1 169 ? 34.233 -17.029 17.660 1.00 66.80 178 THR A N 1
ATOM 1323 C CA . THR A 1 169 ? 34.915 -18.246 17.212 1.00 70.37 178 THR A CA 1
ATOM 1324 C C . THR A 1 169 ? 34.074 -19.472 17.496 1.00 72.13 178 THR A C 1
ATOM 1325 O O . THR A 1 169 ? 33.317 -19.479 18.471 1.00 72.81 178 THR A O 1
ATOM 1329 N N . THR A 1 170 ? 34.209 -20.516 16.677 1.00 74.03 179 THR A N 1
ATOM 1330 C CA . THR A 1 170 ? 33.519 -21.782 16.985 1.00 75.93 179 THR A CA 1
ATOM 1331 C C . THR A 1 170 ? 33.917 -22.184 18.401 1.00 76.46 179 THR A C 1
ATOM 1332 O O . THR A 1 170 ? 33.182 -22.878 19.115 1.00 77.16 179 THR A O 1
ATOM 1336 N N . GLN A 1 171 ? 35.088 -21.718 18.810 1.00 76.87 180 GLN A N 1
ATOM 1337 C CA . GLN A 1 171 ? 35.580 -21.980 20.156 1.00 77.14 180 GLN A CA 1
ATOM 1338 C C . GLN A 1 171 ? 34.925 -21.038 21.155 1.00 75.78 180 GLN A C 1
ATOM 1339 O O . GLN A 1 171 ? 34.233 -21.456 22.095 1.00 75.64 180 GLN A O 1
ATOM 1345 N N . ASN A 1 172 ? 35.158 -19.756 20.900 1.00 74.02 181 ASN A N 1
ATOM 1346 C CA . ASN A 1 172 ? 34.963 -18.701 21.866 1.00 71.68 181 ASN A CA 1
ATOM 1347 C C . ASN A 1 172 ? 33.836 -17.696 21.487 1.00 68.86 181 ASN A C 1
ATOM 1348 O O . ASN A 1 172 ? 34.018 -16.480 21.599 1.00 69.07 181 ASN A O 1
ATOM 1353 N N . GLY A 1 173 ? 32.679 -18.203 21.058 1.00 64.71 182 GLY A N 1
ATOM 1354 C CA . GLY A 1 173 ? 31.610 -17.339 20.550 1.00 58.78 182 GLY A CA 1
ATOM 1355 C C . GLY A 1 173 ? 30.487 -17.074 21.541 1.00 54.35 182 GLY A C 1
ATOM 1356 O O . GLY A 1 173 ? 30.688 -17.150 22.747 1.00 54.19 182 GLY A O 1
ATOM 1357 N N . HIS A 1 174 ? 29.294 -16.799 21.037 1.00 49.40 183 HIS A N 1
ATOM 1358 C CA . HIS A 1 174 ? 28.234 -16.332 21.879 1.00 45.78 183 HIS A CA 1
ATOM 1359 C C . HIS A 1 174 ? 26.906 -16.409 21.116 1.00 42.12 183 HIS A C 1
ATOM 1360 O O . HIS A 1 174 ? 26.861 -16.018 19.972 1.00 41.63 183 HIS A O 1
ATOM 1367 N N . TYR A 1 175 ? 25.828 -16.904 21.728 1.00 38.57 184 TYR A N 1
ATOM 1368 C CA . TYR A 1 175 ? 24.530 -17.018 21.025 1.00 35.64 184 TYR A CA 1
ATOM 1369 C C . TYR A 1 175 ? 23.533 -15.887 21.361 1.00 35.10 184 TYR A C 1
ATOM 1370 O O . TYR A 1 175 ? 23.522 -15.387 22.494 1.00 35.15 184 TYR A O 1
ATOM 1379 N N . MET A 1 176 ? 22.632 -15.556 20.436 1.00 33.13 185 MET A N 1
ATOM 1380 C CA . MET A 1 176 ? 21.599 -14.575 20.707 1.00 33.12 185 MET A CA 1
ATOM 1381 C C . MET A 1 176 ? 20.491 -15.015 19.785 1.00 33.03 185 MET A C 1
ATOM 1382 O O . MET A 1 176 ? 20.690 -15.983 19.069 1.00 33.14 185 MET A O 1
ATOM 1387 N N . VAL A 1 177 ? 19.359 -14.299 19.748 1.00 31.42 186 VAL A N 1
ATOM 1388 C CA . VAL A 1 177 ? 18.263 -14.684 18.894 1.00 31.02 186 VAL A CA 1
ATOM 1389 C C . VAL A 1 177 ? 17.705 -13.410 18.226 1.00 32.17 186 VAL A C 1
ATOM 1390 O O . VAL A 1 177 ? 17.280 -12.481 18.905 1.00 33.07 186 VAL A O 1
ATOM 1394 N N . ASP A 1 178 ? 17.679 -13.377 16.902 1.00 31.55 187 ASP A N 1
ATOM 1395 C CA . ASP A 1 178 ? 16.953 -12.416 16.181 1.00 30.90 187 ASP A CA 1
ATOM 1396 C C . ASP A 1 178 ? 15.480 -12.754 16.119 1.00 30.87 187 ASP A C 1
ATOM 1397 O O . ASP A 1 178 ? 15.051 -13.527 15.298 1.00 30.76 187 ASP A O 1
ATOM 1402 N N . ASP A 1 179 ? 14.678 -12.104 16.929 1.00 31.41 188 ASP A N 1
ATOM 1403 C CA . ASP A 1 179 ? 13.246 -12.343 16.913 1.00 32.59 188 ASP A CA 1
ATOM 1404 C C . ASP A 1 179 ? 12.568 -11.438 15.871 1.00 34.72 188 ASP A C 1
ATOM 1405 O O . ASP A 1 179 ? 12.258 -10.254 16.125 1.00 35.76 188 ASP A O 1
ATOM 1410 N N . ILE A 1 180 ? 12.366 -11.969 14.669 1.00 36.33 189 ILE A N 1
ATOM 1411 C CA . ILE A 1 180 ? 11.972 -11.131 13.536 1.00 36.27 189 ILE A CA 1
ATOM 1412 C C . ILE A 1 180 ? 10.545 -10.692 13.725 1.00 38.07 189 ILE A C 1
ATOM 1413 O O . ILE A 1 180 ? 10.155 -9.598 13.374 1.00 39.63 189 ILE A O 1
ATOM 1418 N N . GLU A 1 181 ? 9.738 -11.553 14.281 1.00 38.50 190 GLU A N 1
ATOM 1419 C CA . GLU A 1 181 ? 8.346 -11.238 14.400 1.00 39.35 190 GLU A CA 1
ATOM 1420 C C . GLU A 1 181 ? 8.079 -10.124 15.425 1.00 39.14 190 GLU A C 1
ATOM 1421 O O . GLU A 1 181 ? 7.040 -9.465 15.343 1.00 39.30 190 GLU A O 1
ATOM 1427 N N . HIS A 1 182 ? 8.971 -9.954 16.409 1.00 37.59 191 HIS A N 1
ATOM 1428 C CA . HIS A 1 182 ? 8.838 -8.907 17.418 1.00 36.60 191 HIS A CA 1
ATOM 1429 C C . HIS A 1 182 ? 9.646 -7.639 16.995 1.00 35.61 191 HIS A C 1
ATOM 1430 O O . HIS A 1 182 ? 9.270 -6.522 17.334 1.00 34.33 191 HIS A O 1
ATOM 1437 N N . GLY A 1 183 ? 10.744 -7.832 16.265 1.00 33.35 192 GLY A N 1
ATOM 1438 C CA . GLY A 1 183 ? 11.485 -6.726 15.761 1.00 31.59 192 GLY A CA 1
ATOM 1439 C C . GLY A 1 183 ? 12.764 -6.441 16.493 1.00 31.38 192 GLY A C 1
ATOM 1440 O O . GLY A 1 183 ? 13.388 -5.445 16.203 1.00 32.48 192 GLY A O 1
ATOM 1441 N N . TYR A 1 184 ? 13.211 -7.289 17.411 1.00 30.03 193 TYR A N 1
ATOM 1442 C CA . TYR A 1 184 ? 14.481 -7.020 18.107 1.00 29.91 193 TYR A CA 1
ATOM 1443 C C . TYR A 1 184 ? 15.298 -8.297 18.309 1.00 31.16 193 TYR A C 1
ATOM 1444 O O . TYR A 1 184 ? 14.766 -9.418 18.135 1.00 31.07 193 TYR A O 1
ATOM 1453 N N . CYS A 1 185 ? 16.555 -8.119 18.718 1.00 30.90 194 CYS A N 1
ATOM 1454 C CA . CYS A 1 185 ? 17.432 -9.178 19.070 1.00 32.34 194 CYS A CA 1
ATOM 1455 C C . CYS A 1 185 ? 17.460 -9.399 20.608 1.00 33.28 194 CYS A C 1
ATOM 1456 O O . CYS A 1 185 ? 17.650 -8.452 21.356 1.00 33.47 194 CYS A O 1
ATOM 1459 N N . VAL A 1 186 ? 17.254 -10.651 21.072 1.00 33.04 195 VAL A N 1
ATOM 1460 C CA . VAL A 1 186 ? 17.343 -10.999 22.479 1.00 30.08 195 VAL A CA 1
ATOM 1461 C C . VAL A 1 186 ? 18.730 -11.482 22.788 1.00 31.07 195 VAL A C 1
ATOM 1462 O O . VAL A 1 186 ? 19.244 -12.363 22.134 1.00 32.05 195 VAL A O 1
ATOM 1466 N N . ASP A 1 187 ? 19.369 -10.887 23.775 1.00 31.70 196 ASP A N 1
ATOM 1467 C CA . ASP A 1 187 ? 20.723 -11.234 24.160 1.00 32.59 196 ASP A CA 1
ATOM 1468 C C . ASP A 1 187 ? 20.768 -11.331 25.706 1.00 33.78 196 ASP A C 1
ATOM 1469 O O . ASP A 1 187 ? 20.925 -10.312 26.430 1.00 33.60 196 ASP A O 1
ATOM 1474 N N . GLY A 1 188 ? 20.620 -12.545 26.219 1.00 34.60 197 GLY A N 1
ATOM 1475 C CA . GLY A 1 188 ? 20.455 -12.757 27.653 1.00 35.70 197 GLY A CA 1
ATOM 1476 C C . GLY A 1 188 ? 19.076 -12.231 28.053 1.00 36.99 197 GLY A C 1
ATOM 1477 O O . GLY A 1 188 ? 18.061 -12.525 27.386 1.00 35.47 197 GLY A O 1
ATOM 1478 N N . MET A 1 189 ? 19.023 -11.455 29.144 1.00 37.93 198 MET A N 1
ATOM 1479 C CA . MET A 1 189 ? 17.766 -10.779 29.477 1.00 39.39 198 MET A CA 1
ATOM 1480 C C . MET A 1 189 ? 17.682 -9.388 28.817 1.00 39.45 198 MET A C 1
ATOM 1481 O O . MET A 1 189 ? 16.815 -8.611 29.179 1.00 41.22 198 MET A O 1
ATOM 1486 N N . GLY A 1 190 ? 18.550 -9.064 27.866 1.00 38.18 199 GLY A N 1
ATOM 1487 C CA . GLY A 1 190 ? 18.560 -7.705 27.325 1.00 37.64 199 GLY A CA 1
ATOM 1488 C C . GLY A 1 190 ? 18.130 -7.600 25.873 1.00 36.97 199 GLY A C 1
ATOM 1489 O O . GLY A 1 190 ? 17.966 -8.608 25.193 1.00 37.36 199 GLY A O 1
ATOM 1490 N N . ILE A 1 191 ? 17.967 -6.380 25.388 1.00 35.62 200 ILE A N 1
ATOM 1491 C CA . ILE A 1 191 ? 17.394 -6.124 24.060 1.00 34.25 200 ILE A CA 1
ATOM 1492 C C . ILE A 1 191 ? 18.409 -5.354 23.182 1.00 33.60 200 ILE A C 1
ATOM 1493 O O . ILE A 1 191 ? 19.093 -4.466 23.676 1.00 32.98 200 ILE A O 1
ATOM 1498 N N . LYS A 1 192 ? 18.499 -5.696 21.895 1.00 32.06 201 LYS A N 1
ATOM 1499 C CA . LYS A 1 192 ? 19.435 -5.058 20.971 1.00 31.06 201 LYS A CA 1
ATOM 1500 C C . LYS A 1 192 ? 18.774 -5.012 19.631 1.00 30.51 201 LYS A C 1
ATOM 1501 O O . LYS A 1 192 ? 17.750 -5.648 19.440 1.00 31.67 201 LYS A O 1
ATOM 1507 N N . PRO A 1 193 ? 19.306 -4.204 18.690 1.00 30.28 202 PRO A N 1
ATOM 1508 C CA . PRO A 1 193 ? 18.644 -4.226 17.351 1.00 28.63 202 PRO A CA 1
ATOM 1509 C C . PRO A 1 193 ? 18.987 -5.556 16.676 1.00 27.87 202 PRO A C 1
ATOM 1510 O O . PRO A 1 193 ? 20.076 -6.143 16.982 1.00 26.51 202 PRO A O 1
ATOM 1514 N N . LEU A 1 194 ? 18.112 -6.007 15.773 1.00 27.94 203 LEU A N 1
ATOM 1515 C CA . LEU A 1 194 ? 18.356 -7.210 14.952 1.00 28.99 203 LEU A CA 1
ATOM 1516 C C . LEU A 1 194 ? 19.791 -7.202 14.388 1.00 30.81 203 LEU A C 1
ATOM 1517 O O . LEU A 1 194 ? 20.293 -6.181 13.891 1.00 33.04 203 LEU A O 1
ATOM 1522 N N . LYS A 1 195 ? 20.492 -8.303 14.452 1.00 32.02 204 LYS A N 1
ATOM 1523 C CA . LYS A 1 195 ? 21.774 -8.349 13.804 1.00 33.33 204 LYS A CA 1
ATOM 1524 C C . LYS A 1 195 ? 21.577 -8.536 12.277 1.00 34.31 204 LYS A C 1
ATOM 1525 O O . LYS A 1 195 ? 22.422 -8.185 11.509 1.00 33.79 204 LYS A O 1
ATOM 1531 N N . LYS A 1 196 ? 20.471 -9.124 11.848 1.00 35.82 205 LYS A N 1
ATOM 1532 C CA . LYS A 1 196 ? 20.212 -9.304 10.419 1.00 38.49 205 LYS A CA 1
ATOM 1533 C C . LYS A 1 196 ? 21.171 -10.239 9.632 1.00 39.21 205 LYS A C 1
ATOM 1534 O O . LYS A 1 196 ? 20.954 -10.455 8.424 1.00 40.01 205 LYS A O 1
ATOM 1540 N N . ARG A 1 197 ? 22.231 -10.732 10.285 1.00 39.02 206 ARG A N 1
ATOM 1541 C CA . ARG A 1 197 ? 23.162 -11.726 9.707 1.00 39.79 206 ARG A CA 1
ATOM 1542 C C . ARG A 1 197 ? 23.641 -12.769 10.772 1.00 39.25 206 ARG A C 1
ATOM 1543 O O . ARG A 1 197 ? 23.223 -12.713 11.921 1.00 38.70 206 ARG A O 1
ATOM 1551 N N . CYS A 1 198 ? 24.542 -13.676 10.390 1.00 38.87 207 CYS A N 1
ATOM 1552 C CA . CYS A 1 198 ? 25.167 -14.616 11.319 1.00 38.80 207 CYS A CA 1
ATOM 1553 C C . CYS A 1 198 ? 24.196 -15.713 11.845 1.00 37.43 207 CYS A C 1
ATOM 1554 O O . CYS A 1 198 ? 24.289 -16.145 13.014 1.00 37.48 207 CYS A O 1
ATOM 1557 N N . TYR A 1 199 ? 23.276 -16.135 10.997 1.00 33.57 208 TYR A N 1
ATOM 1558 C CA . TYR A 1 199 ? 22.161 -16.897 11.423 1.00 33.16 208 TYR A CA 1
ATOM 1559 C C . TYR A 1 199 ? 22.461 -18.409 11.385 1.00 32.82 208 TYR A C 1
ATOM 1560 O O . TYR A 1 199 ? 22.855 -18.922 10.319 1.00 32.80 208 TYR A O 1
ATOM 1569 N N . THR A 1 200 ? 22.252 -19.141 12.497 1.00 30.32 209 THR A N 1
ATOM 1570 C CA . THR A 1 200 ? 22.522 -20.608 12.473 1.00 27.75 209 THR A CA 1
ATOM 1571 C C . THR A 1 200 ? 21.239 -21.415 12.456 1.00 27.62 209 THR A C 1
ATOM 1572 O O . THR A 1 200 ? 21.296 -22.611 12.347 1.00 28.01 209 THR A O 1
ATOM 1576 N N . SER A 1 201 ? 20.072 -20.786 12.508 1.00 27.22 210 SER A N 1
ATOM 1577 C CA . SER A 1 201 ? 18.828 -21.525 12.364 1.00 27.64 210 SER A CA 1
ATOM 1578 C C . SER A 1 201 ? 17.759 -20.654 11.802 1.00 27.29 210 SER A C 1
ATOM 1579 O O . SER A 1 201 ? 17.943 -19.457 11.795 1.00 29.96 210 SER A O 1
ATOM 1582 N N . THR A 1 202 ? 16.638 -21.226 11.363 1.00 25.35 211 THR A N 1
ATOM 1583 C CA . THR A 1 202 ? 15.595 -20.474 10.778 1.00 25.06 211 THR A CA 1
ATOM 1584 C C . THR A 1 202 ? 14.280 -21.151 11.122 1.00 26.28 211 THR A C 1
ATOM 1585 O O . THR A 1 202 ? 13.973 -22.206 10.579 1.00 27.78 211 THR A O 1
ATOM 1589 N N . LEU A 1 203 ? 13.480 -20.513 11.968 1.00 25.79 212 LEU A N 1
ATOM 1590 C CA . LEU A 1 203 ? 12.261 -21.088 12.527 1.00 26.35 212 LEU A CA 1
ATOM 1591 C C . LEU A 1 203 ? 11.076 -20.573 11.783 1.00 27.20 212 LEU A C 1
ATOM 1592 O O . LEU A 1 203 ? 10.989 -19.376 11.485 1.00 28.04 212 LEU A O 1
ATOM 1597 N N . PHE A 1 204 ? 10.139 -21.453 11.477 1.00 28.35 213 PHE A N 1
ATOM 1598 C CA . PHE A 1 204 ? 8.975 -21.039 10.690 1.00 29.03 213 PHE A CA 1
ATOM 1599 C C . PHE A 1 204 ? 7.730 -21.603 11.363 1.00 30.86 213 PHE A C 1
ATOM 1600 O O . PHE A 1 204 ? 7.809 -22.671 12.008 1.00 32.06 213 PHE A O 1
ATOM 1608 N N . ILE A 1 205 ? 6.609 -20.894 11.237 1.00 32.03 214 ILE A N 1
ATOM 1609 C CA . ILE A 1 205 ? 5.331 -21.251 11.898 1.00 34.08 214 ILE A CA 1
ATOM 1610 C C . ILE A 1 205 ? 4.196 -21.263 10.901 1.00 35.84 214 ILE A C 1
ATOM 1611 O O . ILE A 1 205 ? 3.997 -20.297 10.204 1.00 36.24 214 ILE A O 1
ATOM 1616 N N . ASN A 1 206 ? 3.450 -22.348 10.832 1.00 38.49 215 ASN A N 1
ATOM 1617 C CA . ASN A 1 206 ? 2.391 -22.460 9.834 1.00 42.21 215 ASN A CA 1
ATOM 1618 C C . ASN A 1 206 ? 2.719 -22.178 8.388 1.00 42.68 215 ASN A C 1
ATOM 1619 O O . ASN A 1 206 ? 1.939 -21.497 7.731 1.00 42.22 215 ASN A O 1
ATOM 1624 N N . ALA A 1 207 ? 3.840 -22.698 7.904 1.00 43.48 216 ALA A N 1
ATOM 1625 C CA . ALA A 1 207 ? 4.215 -22.514 6.511 1.00 45.66 216 ALA A CA 1
ATOM 1626 C C . ALA A 1 207 ? 3.220 -23.149 5.555 1.00 47.09 216 ALA A C 1
ATOM 1627 O O . ALA A 1 207 ? 2.594 -24.155 5.850 1.00 47.03 216 ALA A O 1
ATOM 1629 N N . ASN A 1 208 ? 3.071 -22.566 4.387 1.00 49.83 217 ASN A N 1
ATOM 1630 C CA . ASN A 1 208 ? 2.209 -23.176 3.380 1.00 53.01 217 ASN A CA 1
ATOM 1631 C C . ASN A 1 208 ? 2.724 -22.915 1.955 1.00 54.02 217 ASN A C 1
ATOM 1632 O O . ASN A 1 208 ? 1.939 -22.600 1.070 1.00 55.01 217 ASN A O 1
ATOM 1637 N N . VAL A 1 209 ? 4.030 -23.088 1.757 1.00 54.69 218 VAL A N 1
ATOM 1638 C CA . VAL A 1 209 ? 4.735 -22.738 0.543 1.00 56.28 218 VAL A CA 1
ATOM 1639 C C . VAL A 1 209 ? 4.612 -23.725 -0.627 1.00 58.46 218 VAL A C 1
ATOM 1640 O O . VAL A 1 209 ? 4.783 -24.914 -0.459 1.00 57.95 218 VAL A O 1
ATOM 1644 N N . MET A 1 210 ? 4.331 -23.184 -1.812 1.00 62.28 219 MET A N 1
ATOM 1645 C CA . MET A 1 210 ? 4.372 -23.866 -3.132 1.00 66.04 219 MET A CA 1
ATOM 1646 C C . MET A 1 210 ? 5.434 -23.202 -4.021 1.00 67.43 219 MET A C 1
ATOM 1647 O O . MET A 1 210 ? 5.253 -22.052 -4.427 1.00 67.87 219 MET A O 1
ATOM 1652 N N . THR A 1 211 ? 6.530 -23.894 -4.339 1.00 69.30 220 THR A N 1
ATOM 1653 C CA . THR A 1 211 ? 7.525 -23.357 -5.316 1.00 70.10 220 THR A CA 1
ATOM 1654 C C . THR A 1 211 ? 8.160 -24.449 -6.196 1.00 70.78 220 THR A C 1
ATOM 1655 O O . THR A 1 211 ? 7.449 -25.272 -6.802 1.00 71.15 220 THR A O 1
#

Foldseek 3Di:
DDDDFFWDQDPQFIFTADDLQCQLVRLLRRQVSVDPPQDDDQNVCVSVGNHVVVVVVLCVQVVHDRNDHDHNLVSNCSRFVPPFWKWWWKWWDDPVGIDIDIDTGQEAADDQFQDWDWDDADPVVRDTTTMGTFWMFFWHKYFYDFFADADPCVGGQARFQKFWAWDDDPHDIAIWMGRVVVQWIGHGNDTHGGPRGRGRMGTHHGGTGGD

Nearest PDB structures (foldseek):
  3mp2-assembly1_A  TM=1.005E+00  e=1.927E-45  Porcine transmissible gastroenteritis coronavirus strain Purdue
  7mc9-assembly4_G  TM=8.428E-01  e=3.343E-17  Porcine epidemic diarrhea virus
  6noz-assembly1_A  TM=8.165E-01  e=9.844E-17  Porcine epidemic diarrhea virus
  7mc9-assembly8_O  TM=8.468E-01  e=2.738E-16  Porcine epidemic diarrhea virus
  7mc9-assembly7_M  TM=8.518E-01  e=4.834E-16  Porcine epidemic diarrhea virus

Organism: Porcine transmissible gastroenteritis coronavirus (strain Purdue) (NCBI:txid11151)

Radius of gyration: 17.98 Å; Cα contacts (8 Å, |Δi|>4): 434; chains: 1; bounding box: 33×42×58 Å

B-factor: mean 37.38, std 10.82, range [14.61, 85.95]